Protein AF-A0A2V9EXV1-F1 (afdb_monomer_lite)

Structure (mmCIF, N/CA/C/O backbone):
data_AF-A0A2V9EXV1-F1
#
_entry.id   AF-A0A2V9EXV1-F1
#
loop_
_atom_site.group_PDB
_atom_site.id
_atom_site.type_symbol
_atom_site.label_atom_id
_atom_site.label_alt_id
_atom_site.label_comp_id
_atom_site.label_asym_id
_atom_site.label_entity_id
_atom_site.label_seq_id
_atom_site.pdbx_PDB_ins_code
_atom_site.Cartn_x
_atom_site.Cartn_y
_atom_site.Cartn_z
_atom_site.occupancy
_atom_site.B_iso_or_equiv
_atom_site.auth_seq_id
_atom_site.auth_comp_id
_atom_site.auth_asym_id
_atom_site.auth_atom_id
_atom_site.pdbx_PDB_model_num
ATOM 1 N N . MET A 1 1 ? 10.014 -15.843 -13.371 1.00 60.22 1 MET A N 1
ATOM 2 C CA . MET A 1 1 ? 9.910 -14.402 -13.648 1.00 60.22 1 MET A CA 1
ATOM 3 C C . MET A 1 1 ? 9.185 -14.249 -14.967 1.00 60.22 1 MET A C 1
ATOM 5 O O . MET A 1 1 ? 9.603 -14.867 -15.940 1.00 60.22 1 MET A O 1
ATOM 9 N N . ILE A 1 2 ? 8.119 -13.459 -14.984 1.00 67.19 2 ILE A N 1
ATOM 10 C CA . ILE A 1 2 ? 7.494 -12.962 -16.206 1.00 67.19 2 ILE A CA 1
ATOM 11 C C . ILE A 1 2 ? 7.890 -11.489 -16.313 1.00 67.19 2 ILE A C 1
ATOM 13 O O . ILE A 1 2 ? 7.544 -10.691 -15.444 1.00 67.19 2 ILE A O 1
ATOM 17 N N . ASN A 1 3 ? 8.672 -11.154 -17.338 1.00 60.44 3 ASN A N 1
ATOM 18 C CA . ASN A 1 3 ? 9.174 -9.802 -17.561 1.00 60.44 3 ASN A CA 1
ATOM 19 C C . ASN A 1 3 ? 8.522 -9.222 -18.816 1.00 60.44 3 ASN A C 1
ATOM 21 O O . ASN A 1 3 ? 8.683 -9.780 -19.903 1.00 60.44 3 ASN A O 1
ATOM 25 N N . VAL A 1 4 ? 7.787 -8.122 -18.652 1.00 63.28 4 VAL A N 1
ATOM 26 C CA . VAL A 1 4 ? 7.240 -7.354 -19.768 1.00 63.28 4 VAL A CA 1
ATOM 27 C C . VAL A 1 4 ? 8.147 -6.151 -20.006 1.00 63.28 4 VAL A C 1
ATOM 29 O O . VAL A 1 4 ? 8.130 -5.182 -19.249 1.00 63.28 4 VAL A O 1
ATOM 32 N N . ASN A 1 5 ? 8.936 -6.234 -21.077 1.00 57.50 5 ASN A N 1
ATOM 33 C CA . ASN A 1 5 ? 9.797 -5.161 -21.562 1.00 57.50 5 ASN A CA 1
ATOM 34 C C . ASN A 1 5 ? 9.396 -4.844 -23.009 1.00 57.50 5 ASN A C 1
ATOM 36 O O . ASN A 1 5 ? 9.903 -5.445 -23.960 1.00 57.50 5 ASN A O 1
ATOM 40 N N . ALA A 1 6 ? 8.396 -3.978 -23.169 1.00 53.84 6 ALA A N 1
ATOM 41 C CA . ALA A 1 6 ? 7.969 -3.520 -24.482 1.00 53.84 6 ALA A CA 1
ATOM 42 C C . ALA A 1 6 ? 8.865 -2.348 -24.894 1.00 53.84 6 ALA A C 1
ATOM 44 O O . ALA A 1 6 ? 8.753 -1.256 -24.347 1.00 53.84 6 ALA A O 1
ATOM 45 N N . LEU A 1 7 ? 9.759 -2.577 -25.863 1.00 46.06 7 LEU A N 1
ATOM 46 C CA . LEU A 1 7 ? 10.681 -1.539 -26.340 1.00 46.06 7 LEU A CA 1
ATOM 47 C C . LEU A 1 7 ? 9.933 -0.316 -26.886 1.00 46.06 7 LEU A C 1
ATOM 49 O O . LEU A 1 7 ? 10.397 0.789 -26.660 1.00 46.06 7 LEU A O 1
ATOM 53 N N . HIS A 1 8 ? 8.767 -0.511 -27.512 1.00 46.00 8 HIS A N 1
ATOM 54 C CA . HIS A 1 8 ? 7.740 0.499 -27.789 1.00 46.00 8 HIS A CA 1
ATOM 55 C C . HIS A 1 8 ? 6.418 -0.232 -28.090 1.00 46.00 8 HIS A C 1
ATOM 57 O O . HIS A 1 8 ? 6.396 -1.090 -28.974 1.00 46.00 8 HIS A O 1
ATOM 63 N N . GLY A 1 9 ? 5.319 0.089 -27.399 1.00 51.81 9 GLY A N 1
ATOM 64 C CA . GLY A 1 9 ? 3.985 -0.418 -27.744 1.00 51.81 9 GLY A CA 1
ATOM 65 C C . GLY A 1 9 ? 3.064 -0.646 -26.546 1.00 51.81 9 GLY A C 1
ATOM 66 O O . GLY A 1 9 ? 3.522 -0.863 -25.428 1.00 51.81 9 GLY A O 1
ATOM 67 N N . ASN A 1 10 ? 1.756 -0.614 -26.809 1.00 49.81 10 ASN A N 1
ATOM 68 C CA . ASN A 1 10 ? 0.732 -0.859 -25.803 1.00 49.81 10 ASN A CA 1
ATOM 69 C C . ASN A 1 10 ? 0.836 -2.283 -25.237 1.00 49.81 10 ASN A C 1
ATOM 71 O O . ASN A 1 10 ? 0.695 -3.245 -25.994 1.00 49.81 10 ASN A O 1
ATOM 75 N N . SER A 1 11 ? 0.984 -2.430 -23.919 1.00 68.00 11 SER A N 1
ATOM 76 C CA . SER A 1 11 ? 0.967 -3.743 -23.266 1.00 68.00 11 SER A CA 1
ATOM 77 C C . SER A 1 11 ? -0.356 -3.966 -22.538 1.00 68.00 11 SER A C 1
ATOM 79 O O . SER A 1 11 ? -0.416 -3.926 -21.319 1.00 68.00 11 SER A O 1
ATOM 81 N N . TYR A 1 12 ? -1.431 -4.242 -23.277 1.00 86.25 12 TYR A N 1
ATOM 82 C CA . TYR A 1 12 ? -2.714 -4.673 -22.701 1.00 86.25 12 TYR A CA 1
ATOM 83 C C . TYR A 1 12 ? -2.652 -6.144 -22.264 1.00 86.25 12 TYR A C 1
ATOM 85 O O . TYR A 1 12 ? -3.301 -7.010 -22.853 1.00 86.25 12 TYR A O 1
ATOM 93 N N . LEU A 1 13 ? -1.814 -6.447 -21.273 1.00 91.25 13 LEU A N 1
ATOM 94 C CA . LEU A 1 13 ? -1.641 -7.804 -20.759 1.00 91.25 13 LEU A CA 1
ATOM 95 C C . LEU A 1 13 ? -2.283 -7.943 -19.384 1.00 91.25 13 LEU A C 1
ATOM 97 O O . LEU A 1 13 ? -2.131 -7.088 -18.512 1.00 91.25 13 LEU A O 1
ATOM 101 N N . GLU A 1 14 ? -2.960 -9.069 -19.185 1.00 94.50 14 GLU A N 1
ATOM 102 C CA . GLU A 1 14 ? -3.505 -9.465 -17.895 1.00 94.50 14 GLU A CA 1
ATOM 103 C C . GLU A 1 14 ? -2.924 -10.816 -17.468 1.00 94.50 14 GLU A C 1
ATOM 105 O O . GLU A 1 14 ? -3.019 -11.813 -18.184 1.00 94.50 14 GLU A O 1
ATOM 110 N N . PHE A 1 15 ? -2.346 -10.845 -16.271 1.00 95.69 15 PHE A N 1
ATOM 111 C CA . PHE A 1 15 ? -1.887 -12.040 -15.579 1.00 95.69 15 PHE A CA 1
ATOM 112 C C . PHE A 1 15 ? -2.888 -12.361 -14.481 1.00 95.69 15 PHE A C 1
ATOM 114 O O . PHE A 1 15 ? -3.019 -11.593 -13.524 1.00 95.69 15 PHE A O 1
ATOM 121 N N . ARG A 1 16 ? -3.616 -13.471 -14.629 1.00 97.81 16 ARG A N 1
ATOM 122 C CA . ARG A 1 16 ? -4.730 -13.804 -13.743 1.00 97.81 16 ARG A CA 1
ATOM 123 C C . ARG A 1 16 ? -4.625 -15.202 -13.156 1.00 97.81 16 ARG A C 1
ATOM 125 O O . ARG A 1 16 ? -4.462 -16.167 -13.897 1.00 97.81 16 ARG A O 1
ATOM 132 N N . GLY A 1 17 ? -4.823 -15.308 -11.842 1.00 97.69 17 GLY A N 1
ATOM 133 C CA . GLY A 1 17 ? -4.995 -16.594 -11.159 1.00 97.69 17 GLY A CA 1
ATOM 134 C C . GLY A 1 17 ? -3.752 -17.484 -11.157 1.00 97.69 17 GLY A C 1
ATOM 135 O O . GLY A 1 17 ? -3.873 -18.696 -10.984 1.00 97.69 17 GLY A O 1
ATOM 136 N N . LEU A 1 18 ? -2.565 -16.920 -11.393 1.00 97.56 18 LEU A N 1
ATOM 137 C CA . LEU A 1 18 ? -1.325 -17.687 -11.446 1.00 97.56 18 LEU A CA 1
ATOM 138 C C . LEU A 1 18 ? -0.813 -17.985 -10.037 1.00 97.56 18 LEU A C 1
ATOM 140 O O . LEU A 1 18 ? -0.934 -17.158 -9.136 1.00 97.56 18 LEU A O 1
ATOM 144 N N . ASN A 1 19 ? -0.188 -19.148 -9.863 1.00 97.00 19 ASN A N 1
ATOM 145 C CA . ASN A 1 19 ? 0.551 -19.502 -8.657 1.00 97.00 19 ASN A CA 1
ATOM 146 C C . ASN A 1 19 ? 2.048 -19.554 -8.995 1.00 97.00 19 ASN A C 1
ATOM 148 O O . ASN A 1 19 ? 2.455 -20.305 -9.883 1.00 97.00 19 ASN A O 1
ATOM 152 N N . PHE A 1 20 ? 2.847 -18.719 -8.335 1.00 96.25 20 PHE A N 1
ATOM 153 C CA . PHE A 1 20 ? 4.267 -18.550 -8.609 1.00 96.25 20 PHE A CA 1
ATOM 154 C C . PHE A 1 20 ? 5.100 -18.734 -7.335 1.00 96.25 20 PHE A C 1
ATOM 156 O O . PHE A 1 20 ? 5.110 -17.869 -6.460 1.00 96.25 20 PHE A O 1
ATOM 163 N N . ASP A 1 21 ? 5.848 -19.836 -7.280 1.00 95.88 21 ASP A N 1
ATOM 164 C CA . ASP A 1 21 ? 6.902 -20.079 -6.292 1.00 95.88 21 ASP A CA 1
ATOM 165 C C . ASP A 1 21 ? 8.261 -19.686 -6.886 1.00 95.88 21 ASP A C 1
ATOM 167 O O . ASP A 1 21 ? 8.749 -20.302 -7.839 1.00 95.88 21 ASP A O 1
ATOM 171 N N . GLY A 1 22 ? 8.890 -18.658 -6.323 1.00 93.88 22 GLY A N 1
ATOM 172 C CA . GLY A 1 22 ? 10.216 -18.210 -6.731 1.00 93.88 22 GLY A CA 1
ATOM 173 C C . GLY A 1 22 ? 11.359 -19.097 -6.249 1.00 93.88 22 GLY A C 1
ATOM 174 O O . GLY A 1 22 ? 12.483 -18.915 -6.725 1.00 93.88 22 GLY A O 1
ATOM 175 N N . ARG A 1 23 ? 11.102 -20.030 -5.318 1.00 92.44 23 ARG A N 1
ATOM 176 C CA . ARG A 1 23 ? 12.077 -20.945 -4.692 1.00 92.44 23 ARG A CA 1
ATOM 177 C C . ARG A 1 23 ? 13.314 -20.252 -4.103 1.00 92.44 23 ARG A C 1
ATOM 179 O O . ARG A 1 23 ? 14.379 -20.857 -4.029 1.00 92.44 23 ARG A O 1
ATOM 186 N N . GLY A 1 24 ? 13.190 -18.980 -3.729 1.00 88.38 24 GLY A N 1
ATOM 187 C CA . GLY A 1 24 ? 14.287 -18.126 -3.270 1.00 88.38 24 GLY A CA 1
ATOM 188 C C . GLY A 1 24 ? 15.289 -17.761 -4.369 1.00 88.38 24 GLY A C 1
ATOM 189 O O . GLY A 1 24 ? 16.406 -17.360 -4.060 1.00 88.38 24 GLY A O 1
ATOM 190 N N . LEU A 1 25 ? 14.935 -17.933 -5.648 1.00 87.75 25 LEU A N 1
ATOM 191 C CA . LEU A 1 25 ? 15.830 -17.759 -6.802 1.00 87.75 25 LEU A CA 1
ATOM 192 C C . LEU A 1 25 ? 15.341 -16.714 -7.807 1.00 87.75 25 LEU A C 1
ATOM 194 O O . LEU A 1 25 ? 16.146 -16.081 -8.485 1.00 87.75 25 LEU A O 1
ATOM 198 N N . ALA A 1 26 ? 14.027 -16.539 -7.939 1.00 89.94 26 ALA A N 1
ATOM 199 C CA . ALA A 1 26 ? 13.474 -15.527 -8.831 1.00 89.94 26 ALA A CA 1
ATOM 200 C C . ALA A 1 26 ? 13.718 -14.121 -8.266 1.00 89.94 26 ALA A C 1
ATOM 202 O O . ALA A 1 26 ? 13.515 -13.929 -7.077 1.00 89.94 26 ALA A O 1
ATOM 203 N N . GLY A 1 27 ? 14.087 -13.151 -9.113 1.00 89.75 27 GLY A N 1
ATOM 204 C CA . GLY A 1 27 ? 14.060 -11.722 -8.766 1.00 89.75 27 GLY A CA 1
ATOM 205 C C . GLY A 1 27 ? 12.624 -11.270 -8.490 1.00 89.75 27 GLY A C 1
ATOM 206 O O . GLY A 1 27 ? 12.080 -11.566 -7.435 1.00 89.75 27 GLY A O 1
ATOM 207 N N . ASN A 1 28 ? 11.965 -10.631 -9.456 1.00 92.94 28 ASN A N 1
ATOM 208 C CA . ASN A 1 28 ? 10.526 -10.361 -9.345 1.00 92.94 28 ASN A CA 1
ATOM 209 C C . ASN A 1 28 ? 9.700 -11.531 -9.912 1.00 92.94 28 ASN A C 1
ATOM 211 O O . ASN A 1 28 ? 10.142 -12.202 -10.858 1.00 92.94 28 ASN A O 1
ATOM 215 N N . ALA A 1 29 ? 8.492 -11.781 -9.391 1.00 94.69 29 ALA A N 1
ATOM 216 C CA . ALA A 1 29 ? 7.575 -12.712 -10.066 1.00 94.69 29 ALA A CA 1
ATOM 217 C C . ALA A 1 29 ? 7.005 -12.072 -11.331 1.00 94.69 29 ALA A C 1
ATOM 219 O O . ALA A 1 29 ? 7.159 -12.635 -12.421 1.00 94.69 29 ALA A O 1
ATOM 220 N N . PHE A 1 30 ? 6.448 -10.870 -11.180 1.00 95.50 30 PHE A N 1
ATOM 221 C CA . PHE A 1 30 ? 6.000 -10.012 -12.267 1.00 95.50 30 PHE A CA 1
ATOM 222 C C . PHE A 1 30 ? 6.843 -8.743 -12.315 1.00 95.50 30 PHE A C 1
ATOM 224 O O . PHE A 1 30 ? 7.036 -8.084 -11.292 1.00 95.50 30 PHE A O 1
ATOM 231 N N . ALA A 1 31 ? 7.345 -8.412 -13.503 1.00 92.31 31 ALA A N 1
ATOM 232 C CA . ALA A 1 31 ? 8.099 -7.192 -13.735 1.00 92.31 31 ALA A CA 1
ATOM 233 C C . ALA A 1 31 ? 7.479 -6.360 -14.860 1.00 92.31 31 ALA A C 1
ATOM 235 O O . ALA A 1 31 ? 7.203 -6.886 -15.941 1.00 92.31 31 ALA A O 1
ATOM 236 N N . CYS A 1 32 ? 7.330 -5.063 -14.604 1.00 91.94 32 CYS A N 1
ATOM 237 C CA . CYS A 1 32 ? 7.062 -4.056 -15.620 1.00 91.94 32 CYS A CA 1
ATOM 238 C C . CYS A 1 32 ? 8.259 -3.116 -15.732 1.00 91.94 32 CYS A C 1
ATOM 240 O O . CYS A 1 32 ? 8.759 -2.639 -14.714 1.00 91.94 32 CYS A O 1
ATOM 242 N N . ASN A 1 33 ? 8.707 -2.837 -16.954 1.00 91.06 33 ASN A N 1
ATOM 243 C CA . ASN A 1 33 ? 9.725 -1.825 -17.204 1.00 91.06 33 ASN A CA 1
ATOM 244 C C . ASN A 1 33 ? 9.323 -0.963 -18.404 1.00 91.06 33 ASN A C 1
ATOM 246 O O . ASN A 1 33 ? 9.138 -1.503 -19.496 1.00 91.06 33 ASN A O 1
ATOM 250 N N . ASN A 1 34 ? 9.166 0.348 -18.185 1.00 88.75 34 ASN A N 1
ATOM 251 C CA . ASN A 1 34 ? 8.829 1.339 -19.211 1.00 88.75 34 ASN A CA 1
ATOM 252 C C . ASN A 1 34 ? 7.647 0.914 -20.109 1.00 88.75 34 ASN A C 1
ATOM 254 O O . ASN A 1 34 ? 7.705 1.007 -21.334 1.00 88.75 34 ASN A O 1
ATOM 258 N N . SER A 1 35 ? 6.577 0.408 -19.494 1.00 89.38 35 SER A N 1
ATOM 259 C CA . SER A 1 35 ? 5.405 -0.150 -20.176 1.00 89.38 35 SER A CA 1
ATOM 260 C C . SER A 1 35 ? 4.119 0.300 -19.484 1.00 89.38 35 SER A C 1
ATOM 262 O O . SER A 1 35 ? 4.148 0.811 -18.371 1.00 89.38 35 SER A O 1
ATOM 264 N N . HIS A 1 36 ? 2.968 0.101 -20.118 1.00 91.50 36 HIS A N 1
ATOM 265 C CA . HIS A 1 36 ? 1.692 0.551 -19.568 1.00 91.50 36 HIS A CA 1
ATOM 266 C C . HIS A 1 36 ? 0.559 -0.454 -19.773 1.00 91.50 36 HIS A C 1
ATOM 268 O O . HIS A 1 36 ? 0.672 -1.328 -20.630 1.00 91.50 36 HIS A O 1
ATOM 274 N N . HIS A 1 37 ? -0.539 -0.281 -19.028 1.00 93.25 37 HIS A N 1
ATOM 275 C CA . HIS A 1 37 ? -1.794 -1.045 -19.136 1.00 93.25 37 HIS A CA 1
ATOM 276 C C . HIS A 1 37 ? -1.702 -2.531 -18.738 1.00 93.25 37 HIS A C 1
ATOM 278 O O . HIS A 1 37 ? -2.389 -3.390 -19.298 1.00 93.25 37 HIS A O 1
ATOM 284 N N . LEU A 1 38 ? -0.885 -2.836 -17.727 1.00 94.62 38 LEU A N 1
ATOM 285 C CA . LEU A 1 38 ? -0.728 -4.194 -17.206 1.00 94.62 38 LEU A CA 1
ATOM 286 C C . LEU A 1 38 ? -1.643 -4.459 -16.013 1.00 94.62 38 LEU A C 1
ATOM 288 O O . LEU A 1 38 ? -1.788 -3.633 -15.111 1.00 94.62 38 LEU A 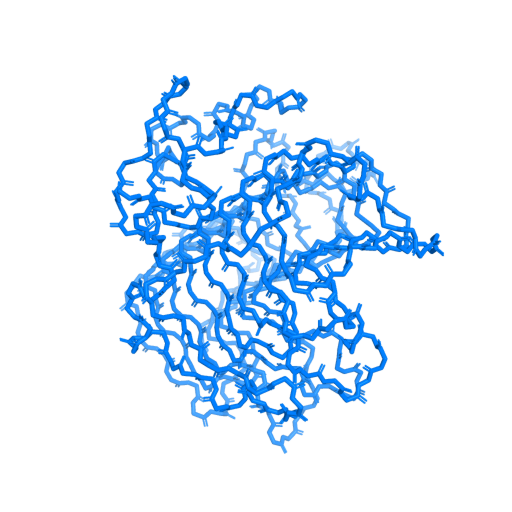O 1
ATOM 292 N N . ARG A 1 39 ? -2.214 -5.661 -15.981 1.00 96.44 39 ARG A N 1
ATOM 293 C CA . ARG A 1 39 ? -3.113 -6.110 -14.918 1.00 96.44 39 ARG A CA 1
ATOM 294 C C . ARG A 1 39 ? -2.585 -7.396 -14.286 1.00 96.44 39 ARG A C 1
ATOM 296 O O . ARG A 1 39 ? -2.345 -8.378 -14.980 1.00 96.44 39 ARG A O 1
ATOM 303 N N . TYR A 1 40 ? -2.453 -7.412 -12.968 1.00 97.94 40 TYR A N 1
ATOM 304 C CA . TYR A 1 40 ? -2.063 -8.562 -12.156 1.00 97.94 40 TYR A CA 1
ATOM 305 C C . TYR A 1 40 ? -3.222 -8.866 -11.212 1.00 97.94 40 TYR A C 1
ATOM 307 O O . TYR A 1 40 ? -3.433 -8.135 -10.246 1.00 97.94 40 TYR A O 1
ATOM 315 N N . ILE A 1 41 ? -4.017 -9.891 -11.521 1.00 98.12 41 ILE A N 1
ATOM 316 C CA . ILE A 1 41 ? -5.296 -10.134 -10.851 1.00 98.12 41 ILE A CA 1
ATOM 317 C C . ILE A 1 41 ? -5.351 -11.517 -10.198 1.00 98.12 41 ILE A C 1
ATOM 319 O O . ILE A 1 41 ? -5.280 -12.537 -10.879 1.00 98.12 41 ILE A O 1
ATOM 323 N N . GLY A 1 42 ? -5.565 -11.596 -8.888 1.00 97.75 42 GLY A N 1
ATOM 324 C CA . GLY A 1 42 ? -5.817 -12.883 -8.230 1.00 97.75 42 GLY A CA 1
ATOM 325 C C . GLY A 1 42 ? -4.624 -13.843 -8.234 1.00 97.75 42 GLY A C 1
ATOM 326 O O . GLY A 1 42 ? -4.827 -15.053 -8.170 1.00 97.75 42 GLY A O 1
ATOM 327 N N . ASN A 1 43 ? -3.392 -13.349 -8.390 1.00 98.44 43 ASN A N 1
ATOM 328 C CA . ASN A 1 43 ? -2.205 -14.204 -8.410 1.00 98.44 43 ASN A CA 1
ATOM 329 C C . ASN A 1 43 ? -1.733 -14.511 -6.986 1.00 98.44 43 ASN A C 1
ATOM 331 O O . ASN A 1 43 ? -1.877 -13.694 -6.084 1.00 98.44 43 ASN A O 1
ATOM 335 N N . THR A 1 44 ? -1.123 -15.675 -6.789 1.00 97.88 44 THR A N 1
ATOM 336 C CA . THR A 1 44 ? -0.416 -16.045 -5.559 1.00 97.88 44 THR A CA 1
ATOM 337 C C . THR A 1 44 ? 1.075 -16.113 -5.849 1.00 97.88 44 THR A C 1
ATOM 339 O O . THR A 1 44 ? 1.500 -16.897 -6.693 1.00 97.88 44 THR A O 1
ATOM 342 N N . VAL A 1 45 ? 1.867 -15.302 -5.157 1.00 97.06 45 VAL A N 1
ATOM 343 C CA . VAL A 1 45 ? 3.312 -15.178 -5.348 1.00 97.06 45 VAL A CA 1
ATOM 344 C C . VAL A 1 45 ? 4.027 -15.376 -4.025 1.00 97.06 45 VAL A C 1
ATOM 346 O O . VAL A 1 45 ? 3.659 -14.754 -3.027 1.00 97.06 45 VAL A O 1
ATOM 349 N N . PHE A 1 46 ? 5.068 -16.208 -4.021 1.00 95.44 46 PHE A N 1
ATOM 350 C CA . PHE A 1 46 ? 5.867 -16.415 -2.822 1.00 95.44 46 PHE A CA 1
ATOM 351 C C . PHE A 1 46 ? 7.296 -16.867 -3.077 1.00 95.44 46 PHE A C 1
ATOM 353 O O . PHE A 1 46 ? 7.631 -17.340 -4.163 1.00 95.44 46 PHE A O 1
ATOM 360 N N . ASN A 1 47 ? 8.136 -16.721 -2.049 1.00 94.25 47 ASN A N 1
ATOM 361 C CA . ASN A 1 47 ? 9.544 -17.119 -2.046 1.00 94.25 47 ASN A CA 1
ATOM 362 C C . ASN A 1 47 ? 10.342 -16.506 -3.204 1.00 94.25 47 ASN A C 1
ATOM 364 O O . ASN A 1 47 ? 11.077 -17.207 -3.901 1.00 94.25 47 ASN A O 1
ATOM 368 N N . VAL A 1 48 ? 10.202 -15.206 -3.439 1.00 93.69 48 VAL A N 1
ATOM 369 C CA . VAL A 1 48 ? 11.000 -14.486 -4.444 1.00 93.69 48 VAL A CA 1
ATOM 370 C C . VAL A 1 48 ? 12.076 -13.632 -3.759 1.00 93.69 48 VAL A C 1
ATOM 372 O O . VAL A 1 48 ? 11.887 -13.161 -2.642 1.00 93.69 48 VAL A O 1
ATOM 375 N N . GLN A 1 49 ? 13.219 -13.436 -4.413 1.00 93.19 49 GLN A N 1
ATOM 376 C CA . GLN A 1 49 ? 14.312 -12.579 -3.931 1.00 93.19 49 GLN A CA 1
ATOM 377 C C . GLN A 1 49 ? 14.010 -11.085 -4.084 1.00 93.19 49 GLN A C 1
ATOM 379 O O . GLN A 1 49 ? 14.617 -10.265 -3.404 1.00 93.19 49 GLN A O 1
ATOM 384 N N . GLY A 1 50 ? 13.141 -10.726 -5.026 1.00 92.50 50 GLY A N 1
ATOM 385 C CA . GLY A 1 50 ? 12.696 -9.364 -5.301 1.00 92.50 50 GLY A CA 1
ATOM 386 C C . GLY A 1 50 ? 11.263 -9.136 -4.877 1.00 92.50 50 GLY A C 1
ATOM 387 O O . GLY A 1 50 ? 10.860 -9.566 -3.801 1.00 92.50 50 GLY A O 1
ATOM 388 N N . SER A 1 51 ? 10.512 -8.422 -5.704 1.00 94.69 51 SER A N 1
ATOM 389 C CA . SER A 1 51 ? 9.120 -8.080 -5.439 1.00 94.69 51 SER A CA 1
ATOM 390 C C . SER A 1 51 ? 8.194 -9.167 -5.965 1.00 94.69 51 SER A C 1
ATOM 392 O O . SER A 1 51 ? 8.471 -9.814 -6.982 1.00 94.69 51 SER A O 1
ATOM 394 N N . GLY A 1 52 ? 7.032 -9.329 -5.339 1.00 96.62 52 GLY A N 1
ATOM 395 C CA . GLY A 1 52 ? 5.970 -10.103 -5.969 1.00 96.62 52 GLY A CA 1
ATOM 396 C C . GLY A 1 52 ? 5.552 -9.453 -7.288 1.00 96.62 52 GLY A C 1
ATOM 397 O O . GLY A 1 52 ? 5.552 -10.091 -8.342 1.00 96.62 52 GLY A O 1
ATOM 398 N N . ILE A 1 53 ? 5.290 -8.148 -7.239 1.00 98.00 53 ILE A N 1
ATOM 399 C CA . ILE A 1 53 ? 5.030 -7.310 -8.410 1.00 98.00 53 ILE A CA 1
ATOM 400 C C . ILE A 1 53 ? 5.945 -6.091 -8.311 1.00 98.00 53 ILE A C 1
ATOM 402 O O . ILE A 1 53 ? 5.802 -5.285 -7.397 1.00 98.00 53 ILE A O 1
ATOM 406 N N . GLY A 1 54 ? 6.897 -5.970 -9.233 1.00 95.56 54 GLY A N 1
ATOM 407 C CA . GLY A 1 54 ? 7.801 -4.823 -9.305 1.00 95.56 54 GLY A CA 1
ATOM 408 C C . GLY A 1 54 ? 7.629 -4.091 -10.627 1.00 95.56 54 GLY A C 1
ATOM 409 O O . GLY A 1 54 ? 7.746 -4.697 -11.692 1.00 95.56 54 GLY A O 1
ATOM 410 N N . ALA A 1 55 ? 7.362 -2.797 -10.578 1.00 93.56 55 ALA A N 1
ATOM 411 C CA . ALA A 1 55 ? 7.228 -1.960 -11.755 1.00 93.56 55 ALA A CA 1
ATOM 412 C C . ALA A 1 55 ? 8.203 -0.790 -11.689 1.00 93.56 55 ALA A C 1
ATOM 414 O O . ALA A 1 55 ? 8.372 -0.191 -10.635 1.00 93.56 55 ALA A O 1
ATOM 415 N N . VAL A 1 56 ? 8.828 -0.475 -12.819 1.00 92.38 56 VAL A N 1
ATOM 416 C CA . VAL A 1 56 ? 9.732 0.665 -12.977 1.00 92.38 56 VAL A CA 1
ATOM 417 C C . VAL A 1 56 ? 9.306 1.439 -14.219 1.00 92.38 56 VAL A C 1
ATOM 419 O O . VAL A 1 56 ? 9.244 0.851 -15.299 1.00 92.38 56 VAL A O 1
ATOM 422 N N . GLN A 1 57 ? 9.022 2.739 -14.096 1.00 90.19 57 GLN A N 1
ATOM 423 C CA . GLN A 1 57 ? 8.652 3.590 -15.242 1.00 90.19 57 GLN A CA 1
ATOM 424 C C . GLN A 1 57 ? 7.385 3.145 -15.963 1.00 90.19 57 GLN A C 1
ATOM 426 O O . GLN A 1 57 ? 7.275 3.261 -17.180 1.00 90.19 57 GLN A O 1
ATOM 431 N N . CYS A 1 58 ? 6.418 2.633 -15.212 1.00 90.38 58 CYS A N 1
ATOM 432 C CA . CYS A 1 58 ? 5.197 2.085 -15.774 1.00 90.38 58 CYS A CA 1
ATOM 433 C C . CYS A 1 58 ? 3.950 2.893 -15.427 1.00 90.38 58 CYS A C 1
ATOM 435 O O . CYS A 1 58 ? 3.955 3.668 -14.472 1.00 90.38 58 CYS A O 1
ATOM 437 N N . ASP A 1 59 ? 2.890 2.669 -16.204 1.00 90.56 59 ASP A N 1
ATOM 438 C CA . ASP A 1 59 ? 1.625 3.401 -16.098 1.00 90.56 59 ASP A CA 1
ATOM 439 C C . ASP A 1 59 ? 0.403 2.505 -16.286 1.00 90.56 59 ASP A C 1
ATOM 441 O O . ASP A 1 59 ? 0.492 1.413 -16.855 1.00 90.56 59 ASP A O 1
ATOM 445 N N . TYR A 1 60 ? -0.767 2.979 -15.869 1.00 92.75 60 TYR A N 1
ATOM 446 C CA . TYR A 1 60 ? -2.025 2.243 -16.001 1.00 92.75 60 TYR A CA 1
ATOM 447 C C . TYR A 1 60 ? -1.959 0.819 -15.420 1.00 92.75 60 TYR A C 1
ATOM 449 O O . TYR A 1 60 ? -2.416 -0.152 -16.032 1.00 92.75 60 TYR A O 1
ATOM 457 N N . LEU A 1 61 ? -1.314 0.668 -14.262 1.00 94.69 61 LEU A N 1
ATOM 458 C CA . LEU A 1 61 ? -1.117 -0.629 -13.626 1.00 94.69 61 LEU A CA 1
ATOM 459 C C . LEU A 1 61 ? -2.278 -0.976 -12.703 1.00 94.69 61 LEU A C 1
ATOM 461 O O . LEU A 1 61 ? -2.686 -0.175 -11.870 1.00 94.69 61 LEU A O 1
ATOM 465 N N . THR A 1 62 ? -2.760 -2.213 -12.766 1.00 96.50 62 THR A N 1
ATOM 466 C CA . THR A 1 62 ? -3.704 -2.752 -11.778 1.00 96.50 62 THR A CA 1
ATOM 467 C C . THR A 1 62 ? -3.099 -3.969 -11.097 1.00 96.50 62 THR A C 1
ATOM 469 O O . THR A 1 62 ? -2.880 -4.983 -11.748 1.00 96.50 62 THR A O 1
ATOM 472 N N . SER A 1 63 ? -2.891 -3.906 -9.786 1.00 98.25 63 SER A N 1
ATOM 473 C CA . SER A 1 63 ? -2.596 -5.065 -8.942 1.00 98.25 63 SER A CA 1
ATOM 474 C C . SER A 1 63 ? -3.795 -5.307 -8.039 1.00 98.25 63 SER A C 1
ATOM 476 O O . SER A 1 63 ? -3.997 -4.562 -7.084 1.00 98.25 63 SER A O 1
ATOM 478 N N . ASP A 1 64 ? -4.609 -6.313 -8.350 1.00 98.25 64 ASP A N 1
ATOM 479 C CA . ASP A 1 64 ? -5.875 -6.560 -7.660 1.00 98.25 64 ASP A CA 1
ATOM 480 C C . ASP A 1 64 ? -6.009 -8.001 -7.156 1.00 98.25 64 ASP A C 1
ATOM 482 O O . ASP A 1 64 ? -5.719 -8.947 -7.885 1.00 98.25 64 ASP A O 1
ATOM 486 N N . HIS A 1 65 ? -6.490 -8.195 -5.929 1.00 97.62 65 HIS A N 1
ATOM 487 C CA . HIS A 1 65 ? -6.739 -9.525 -5.346 1.00 97.62 65 HIS A CA 1
ATOM 488 C C . HIS A 1 65 ? -5.517 -10.464 -5.295 1.00 97.62 65 HIS A C 1
ATOM 490 O O . HIS A 1 65 ? -5.678 -11.681 -5.205 1.00 97.62 65 HIS A O 1
ATOM 496 N N . ASN A 1 66 ? -4.285 -9.950 -5.354 1.00 98.50 66 ASN A N 1
ATOM 497 C CA . ASN A 1 66 ? -3.098 -10.798 -5.273 1.00 98.50 66 ASN A CA 1
ATOM 498 C C . ASN A 1 66 ? -2.764 -11.158 -3.824 1.00 98.50 66 ASN A C 1
ATOM 500 O O . ASN A 1 66 ? -2.954 -10.376 -2.893 1.00 98.50 66 ASN A O 1
ATOM 504 N N . ILE A 1 67 ? -2.186 -12.339 -3.659 1.00 98.06 67 ILE A N 1
ATOM 505 C CA . ILE A 1 67 ? -1.541 -12.797 -2.440 1.00 98.06 67 ILE A CA 1
ATOM 506 C C . ILE A 1 67 ? -0.035 -12.767 -2.698 1.00 98.06 67 ILE A C 1
ATOM 508 O O . ILE A 1 67 ? 0.452 -13.506 -3.551 1.00 98.06 67 ILE A O 1
ATOM 512 N N . VAL A 1 68 ? 0.706 -11.937 -1.967 1.00 97.75 68 VAL A N 1
ATOM 513 C CA . VAL A 1 68 ? 2.174 -11.880 -2.046 1.00 97.75 68 VAL A CA 1
ATOM 514 C C . VAL A 1 68 ? 2.737 -12.156 -0.664 1.00 97.75 68 VAL A C 1
ATOM 516 O O . VAL A 1 68 ? 2.478 -11.404 0.270 1.00 97.75 68 VAL A O 1
ATOM 519 N N . TYR A 1 69 ? 3.510 -13.223 -0.493 1.00 96.06 69 TYR A N 1
ATOM 520 C CA . TYR A 1 69 ? 4.111 -13.501 0.808 1.00 96.06 69 TYR A CA 1
ATOM 521 C C . TYR A 1 69 ? 5.546 -13.979 0.703 1.00 96.06 69 TYR A C 1
ATOM 523 O O . TYR A 1 69 ? 5.914 -14.671 -0.238 1.00 96.06 69 TYR A O 1
ATOM 531 N N . HIS A 1 70 ? 6.361 -13.601 1.683 1.00 95.06 70 HIS A N 1
ATOM 532 C CA . HIS A 1 70 ? 7.751 -14.033 1.769 1.00 95.06 70 HIS A CA 1
ATOM 533 C C . HIS A 1 70 ? 8.571 -13.641 0.518 1.00 95.06 70 HIS A C 1
ATOM 535 O O . HIS A 1 70 ? 9.075 -14.490 -0.223 1.00 95.06 70 HIS A O 1
ATOM 541 N N . SER A 1 71 ? 8.649 -12.332 0.250 1.00 93.62 71 SER A N 1
ATOM 542 C CA . SER A 1 71 ? 9.477 -11.761 -0.828 1.00 93.62 71 SER A CA 1
ATOM 543 C C . SER A 1 71 ? 10.605 -10.899 -0.259 1.00 93.62 71 SER A C 1
ATOM 545 O O . SER A 1 71 ? 10.472 -10.359 0.838 1.00 93.62 71 SER A O 1
ATOM 547 N N . GLY A 1 72 ? 11.710 -10.796 -0.999 1.00 91.88 72 GLY A N 1
ATOM 548 C CA . GLY A 1 72 ? 12.902 -10.037 -0.609 1.00 91.88 72 GLY A CA 1
ATOM 549 C C . GLY A 1 72 ? 14.002 -10.828 0.096 1.00 91.88 72 GLY A C 1
ATOM 550 O O . GLY A 1 72 ? 15.033 -10.280 0.478 1.00 91.88 72 GLY A O 1
ATOM 551 N N . TYR A 1 73 ? 13.831 -12.145 0.217 1.00 89.50 73 TYR A N 1
ATOM 552 C CA . TYR A 1 73 ? 14.813 -13.035 0.831 1.00 89.50 73 TYR A CA 1
ATOM 553 C C . TYR A 1 73 ? 15.810 -13.503 -0.224 1.00 89.50 73 TYR A C 1
ATOM 555 O O . TYR A 1 73 ? 15.526 -14.416 -1.002 1.00 89.50 73 TYR A O 1
ATOM 563 N N . SER A 1 74 ? 16.994 -12.893 -0.249 1.00 83.06 74 SER A N 1
ATOM 564 C CA . SER A 1 74 ? 18.110 -13.359 -1.073 1.00 83.06 74 SER A CA 1
ATOM 565 C C . SER A 1 74 ? 19.290 -13.770 -0.204 1.00 83.06 74 SER A C 1
ATOM 567 O O . SER A 1 74 ? 19.802 -12.984 0.576 1.00 83.06 74 SER A O 1
ATOM 569 N N . GLY A 1 75 ? 19.795 -14.990 -0.374 1.00 71.38 75 GLY A N 1
ATOM 570 C CA . GLY A 1 75 ? 21.025 -15.418 0.304 1.00 71.38 75 GLY A CA 1
ATOM 571 C C . GLY A 1 75 ? 22.313 -14.915 -0.358 1.00 71.38 75 GLY A C 1
ATOM 572 O O . GLY A 1 75 ? 23.399 -15.256 0.098 1.00 71.38 75 GLY A O 1
ATOM 573 N N . THR A 1 76 ? 22.211 -14.185 -1.474 1.00 71.25 76 THR A N 1
ATOM 574 C CA . THR A 1 76 ? 23.365 -13.911 -2.354 1.00 71.25 76 THR A CA 1
ATOM 575 C C . THR A 1 76 ? 23.456 -12.473 -2.849 1.00 71.25 76 THR A C 1
ATOM 577 O O . THR A 1 76 ? 24.546 -12.049 -3.225 1.00 71.25 76 THR A O 1
ATOM 580 N N . LEU A 1 77 ? 22.356 -11.715 -2.840 1.00 75.12 77 LEU A N 1
ATOM 581 C CA . LEU A 1 77 ? 22.303 -10.346 -3.344 1.00 75.12 77 LEU A CA 1
ATOM 582 C C . LEU A 1 77 ? 21.578 -9.437 -2.347 1.00 75.12 77 LEU A C 1
ATOM 584 O O . LEU A 1 77 ? 20.513 -9.774 -1.836 1.00 75.12 77 LEU A O 1
ATOM 588 N N . ALA A 1 78 ? 22.152 -8.265 -2.093 1.00 75.31 78 ALA A N 1
ATOM 589 C CA . ALA A 1 78 ? 21.435 -7.166 -1.459 1.00 75.31 78 ALA A CA 1
ATOM 590 C C . ALA A 1 78 ? 20.308 -6.700 -2.391 1.00 75.31 78 ALA A C 1
ATOM 592 O O . ALA A 1 78 ? 20.543 -6.566 -3.595 1.00 75.31 78 ALA A O 1
ATOM 593 N N . ASN A 1 79 ? 19.109 -6.450 -1.862 1.00 81.62 79 ASN A N 1
ATOM 594 C CA . ASN A 1 79 ? 17.988 -6.018 -2.689 1.00 81.62 79 ASN A CA 1
ATOM 595 C C . ASN A 1 79 ? 17.006 -5.121 -1.933 1.00 81.62 79 ASN A C 1
ATOM 597 O O . ASN A 1 79 ? 16.439 -5.565 -0.943 1.00 81.62 79 ASN A O 1
ATOM 601 N N . TRP A 1 80 ? 16.772 -3.922 -2.467 1.00 89.94 80 TRP A N 1
ATOM 602 C CA . TRP A 1 80 ? 15.763 -2.966 -2.012 1.00 89.94 80 TRP A CA 1
ATOM 603 C C . TRP A 1 80 ? 14.426 -3.320 -2.641 1.00 89.94 80 TRP A C 1
ATOM 605 O O . TRP A 1 80 ? 14.191 -3.053 -3.820 1.00 89.94 80 TRP A O 1
ATOM 615 N N . THR A 1 81 ? 13.568 -4.005 -1.892 1.00 90.31 81 THR A N 1
ATOM 616 C CA . THR A 1 81 ? 12.319 -4.514 -2.452 1.00 90.31 81 THR A CA 1
ATOM 617 C C . THR A 1 81 ? 11.177 -4.485 -1.459 1.00 90.31 81 THR A C 1
ATOM 619 O O . THR A 1 81 ? 11.357 -4.577 -0.251 1.00 90.31 81 THR A O 1
ATOM 622 N N . SER A 1 82 ? 9.977 -4.402 -2.016 1.00 95.56 82 SER A N 1
ATOM 623 C CA . SER A 1 82 ? 8.697 -4.474 -1.326 1.00 95.56 82 SER A CA 1
ATOM 624 C C . SER A 1 82 ? 7.807 -5.505 -2.029 1.00 95.56 82 SER A C 1
ATOM 626 O O . SER A 1 82 ? 8.148 -5.993 -3.108 1.00 95.56 82 SER A O 1
ATOM 628 N N . GLY A 1 83 ? 6.671 -5.872 -1.438 1.00 97.25 83 GLY A N 1
ATOM 629 C CA . GLY A 1 83 ? 5.794 -6.897 -2.015 1.00 97.25 83 GLY A CA 1
ATOM 630 C C . GLY A 1 83 ? 5.193 -6.479 -3.353 1.00 97.25 83 GLY A C 1
ATOM 631 O O . GLY A 1 83 ? 5.333 -7.194 -4.350 1.00 97.25 83 GLY A O 1
ATOM 632 N N . ILE A 1 84 ? 4.567 -5.304 -3.379 1.00 98.25 84 ILE A N 1
ATOM 633 C CA . ILE A 1 84 ? 4.107 -4.629 -4.594 1.00 98.25 84 ILE A CA 1
ATOM 634 C C . ILE A 1 84 ? 4.746 -3.241 -4.625 1.00 98.25 84 ILE A C 1
ATOM 636 O O . ILE A 1 84 ? 4.447 -2.396 -3.782 1.00 98.25 84 ILE A O 1
ATOM 640 N N . SER A 1 85 ? 5.641 -3.025 -5.583 1.00 95.81 85 SER A N 1
ATOM 641 C CA . SER A 1 85 ? 6.417 -1.793 -5.725 1.00 95.81 85 SER A CA 1
ATOM 642 C C . SER A 1 85 ? 6.174 -1.175 -7.091 1.00 95.81 85 SER A C 1
ATOM 644 O O . SER A 1 85 ? 6.431 -1.814 -8.114 1.00 95.81 85 SER A O 1
ATOM 646 N N . TYR A 1 86 ? 5.668 0.057 -7.102 1.00 94.38 86 TYR A N 1
ATOM 647 C CA . TYR A 1 86 ? 5.590 0.892 -8.295 1.00 94.38 86 TYR A CA 1
ATOM 648 C C . TYR A 1 86 ? 6.613 2.015 -8.154 1.00 94.38 86 TYR A C 1
ATOM 650 O O . TYR A 1 86 ? 6.385 2.977 -7.426 1.00 94.38 86 TYR A O 1
ATOM 658 N N . ASN A 1 87 ? 7.744 1.851 -8.832 1.00 92.62 87 ASN A N 1
ATOM 659 C CA . ASN A 1 87 ? 8.892 2.736 -8.759 1.00 92.62 87 ASN A CA 1
ATOM 660 C C . ASN A 1 87 ? 8.997 3.607 -10.016 1.00 92.62 87 ASN A C 1
ATOM 662 O O . ASN A 1 87 ? 8.737 3.130 -11.127 1.00 92.62 87 ASN A O 1
ATOM 666 N N . GLN A 1 88 ? 9.400 4.868 -9.866 1.00 89.62 88 GLN A N 1
ATOM 667 C CA . GLN A 1 88 ? 9.593 5.804 -10.970 1.00 89.62 88 GLN A CA 1
ATOM 668 C C . GLN A 1 88 ? 8.362 5.868 -11.864 1.00 89.62 88 GLN A C 1
ATOM 670 O O . GLN A 1 88 ? 8.501 5.788 -13.081 1.00 89.62 88 GLN A O 1
ATOM 675 N N . ILE A 1 89 ? 7.167 5.930 -11.272 1.00 85.25 89 ILE A N 1
ATOM 676 C CA . ILE A 1 89 ? 5.908 5.955 -12.022 1.00 85.25 89 ILE A CA 1
ATOM 677 C C . ILE A 1 89 ? 5.995 7.048 -13.093 1.00 85.25 89 ILE A C 1
ATOM 679 O O . ILE A 1 89 ? 6.561 8.115 -12.881 1.00 85.25 89 ILE A O 1
ATOM 683 N N . LYS A 1 90 ? 5.506 6.738 -14.291 1.00 84.31 90 LYS A N 1
ATOM 684 C CA . LYS A 1 90 ? 5.648 7.605 -15.458 1.00 84.31 90 LYS A CA 1
ATOM 685 C C . LYS A 1 90 ? 4.296 7.731 -16.125 1.00 84.31 90 LYS A C 1
ATOM 687 O O . LYS A 1 90 ? 3.798 6.728 -16.610 1.00 84.31 90 LYS A O 1
ATOM 692 N N . ALA A 1 91 ? 3.731 8.931 -16.223 1.00 85.88 91 ALA A N 1
ATOM 693 C CA . ALA A 1 91 ? 2.547 9.131 -17.057 1.00 85.88 91 ALA A CA 1
ATOM 694 C C . ALA A 1 91 ? 2.915 8.995 -18.543 1.00 85.88 91 ALA A C 1
ATOM 696 O O . ALA A 1 91 ? 3.807 9.698 -19.027 1.00 85.88 91 ALA A O 1
ATOM 697 N N . PHE A 1 92 ? 2.244 8.111 -19.282 1.00 85.88 92 PHE A N 1
ATOM 698 C CA . PHE A 1 92 ? 2.443 7.955 -20.734 1.00 85.88 92 PHE A CA 1
ATOM 699 C C . PHE A 1 92 ? 1.555 8.888 -21.563 1.00 85.88 92 PHE A C 1
ATOM 701 O O . PHE A 1 92 ? 1.808 9.073 -22.754 1.00 85.88 92 PHE A O 1
ATOM 708 N N . ASP A 1 93 ? 0.556 9.503 -20.938 1.00 85.19 93 ASP A N 1
ATOM 709 C CA . ASP A 1 93 ? -0.323 10.500 -21.536 1.00 85.19 93 ASP A CA 1
ATOM 710 C C . ASP A 1 93 ? -0.644 11.633 -20.542 1.00 85.19 93 ASP A C 1
ATOM 712 O O . ASP A 1 93 ? -0.058 11.721 -19.464 1.00 85.19 93 ASP A O 1
ATOM 716 N N . CYS A 1 94 ? -1.510 12.558 -20.963 1.00 83.88 94 CYS A N 1
ATOM 717 C CA . CYS A 1 94 ? -1.952 13.711 -20.174 1.00 83.88 94 CYS A CA 1
ATOM 718 C C . CYS A 1 94 ? -3.339 13.494 -19.547 1.00 83.88 94 CYS A C 1
ATOM 720 O O . CYS A 1 94 ? -4.028 14.479 -19.274 1.00 83.88 94 CYS A O 1
ATOM 722 N N . ASN A 1 95 ? -3.829 12.253 -19.458 1.00 84.56 95 ASN A N 1
ATOM 723 C CA . ASN A 1 95 ? -5.179 12.041 -18.959 1.00 84.56 95 ASN A CA 1
ATOM 724 C C . ASN A 1 95 ? -5.218 12.347 -17.467 1.00 84.56 95 ASN A C 1
ATOM 726 O O . ASN A 1 95 ? -4.582 11.676 -16.663 1.00 84.56 95 ASN A O 1
ATOM 730 N N . ASP A 1 96 ? -6.021 13.339 -17.091 1.00 79.69 96 ASP A N 1
ATOM 731 C CA . ASP A 1 96 ? -6.387 13.498 -15.694 1.00 79.69 96 ASP A CA 1
ATOM 732 C C . ASP A 1 96 ? -7.214 12.274 -15.311 1.00 79.69 96 ASP A C 1
ATOM 734 O O . ASP A 1 96 ? -8.175 11.931 -16.000 1.00 79.69 96 ASP A O 1
ATOM 738 N N . GLY A 1 97 ? -6.850 11.588 -14.236 1.00 84.25 97 GLY A N 1
ATOM 739 C CA . GLY A 1 97 ? -7.575 10.384 -13.869 1.00 84.25 97 GLY A CA 1
ATOM 740 C C . GLY A 1 97 ? -6.757 9.390 -13.080 1.00 84.25 97 GLY A C 1
ATOM 741 O O . GLY A 1 97 ? -5.585 9.602 -12.776 1.00 84.25 97 GLY A O 1
ATOM 742 N N . LEU A 1 98 ? -7.427 8.303 -12.715 1.00 88.12 98 LEU A N 1
ATOM 743 C CA . LEU A 1 98 ? -6.834 7.178 -12.019 1.00 88.12 98 LEU A CA 1
ATOM 744 C C . LEU A 1 98 ? -6.098 6.278 -13.007 1.00 88.12 98 LEU A C 1
ATOM 746 O O . LEU A 1 98 ? -6.728 5.628 -13.838 1.00 88.12 98 LEU A O 1
ATOM 750 N N . HIS A 1 99 ? -4.778 6.189 -12.876 1.00 90.31 99 HIS A N 1
ATOM 751 C CA . HIS A 1 99 ? -3.978 5.301 -13.716 1.00 90.31 99 HIS A CA 1
ATOM 752 C C . HIS A 1 99 ? -3.593 4.041 -12.950 1.00 90.31 99 HIS A C 1
ATOM 754 O O . HIS A 1 99 ? -3.769 2.925 -13.432 1.00 90.31 99 HIS A O 1
ATOM 760 N N . ASN A 1 100 ? -3.077 4.206 -11.733 1.00 92.88 100 ASN A N 1
ATOM 761 C CA . ASN A 1 100 ? -2.465 3.112 -10.998 1.00 92.88 100 ASN A CA 1
ATOM 762 C C . ASN A 1 100 ? -3.363 2.667 -9.846 1.00 92.88 100 ASN A C 1
ATOM 764 O O . ASN A 1 100 ? -3.841 3.474 -9.054 1.00 92.88 100 ASN A O 1
ATOM 768 N N . VAL A 1 101 ? -3.589 1.362 -9.735 1.00 95.31 101 VAL A N 1
ATOM 769 C CA . VAL A 1 101 ? -4.444 0.763 -8.710 1.00 95.31 101 VAL A CA 1
ATOM 770 C C . VAL A 1 101 ? -3.728 -0.415 -8.064 1.00 95.31 101 VAL A C 1
ATOM 772 O O . VAL A 1 101 ? -3.257 -1.327 -8.744 1.00 95.31 101 VAL A O 1
ATOM 775 N N . ILE A 1 102 ? -3.665 -0.402 -6.737 1.00 97.75 102 ILE A N 1
ATOM 776 C CA . ILE A 1 102 ? -3.244 -1.509 -5.882 1.00 97.75 102 ILE A CA 1
ATOM 777 C C . ILE A 1 102 ? -4.415 -1.785 -4.940 1.00 97.75 102 ILE A C 1
ATOM 779 O O . ILE A 1 102 ? -4.630 -1.056 -3.971 1.00 97.75 102 ILE A O 1
ATOM 783 N N . SER A 1 103 ? -5.214 -2.804 -5.237 1.00 97.38 103 SER A N 1
ATOM 784 C CA . SER A 1 103 ? -6.477 -3.053 -4.545 1.00 97.38 103 SER A CA 1
ATOM 785 C C . SER A 1 103 ? -6.638 -4.479 -4.045 1.00 97.38 103 SER A C 1
ATOM 787 O O . SER A 1 103 ? -6.239 -5.433 -4.701 1.00 97.38 103 SER A O 1
ATOM 789 N N . ASN A 1 104 ? -7.297 -4.652 -2.902 1.00 97.62 104 ASN A N 1
ATOM 790 C CA . ASN A 1 104 ? -7.737 -5.971 -2.431 1.00 97.62 104 ASN A CA 1
ATOM 791 C C . ASN A 1 104 ? -6.603 -7.019 -2.322 1.00 97.62 104 ASN A C 1
ATOM 793 O O . ASN A 1 104 ? -6.854 -8.216 -2.406 1.00 97.62 104 ASN A O 1
ATOM 797 N N . ASN A 1 105 ? -5.344 -6.604 -2.176 1.00 98.38 105 ASN A N 1
ATOM 798 C CA . ASN A 1 105 ? -4.216 -7.525 -2.060 1.00 98.38 105 ASN A CA 1
ATOM 799 C C . ASN A 1 105 ? -3.989 -7.910 -0.593 1.00 98.38 105 ASN A C 1
ATOM 801 O O . ASN A 1 105 ? -4.274 -7.127 0.316 1.00 98.38 105 ASN A O 1
ATOM 805 N N . ILE A 1 106 ? -3.413 -9.091 -0.365 1.00 98.38 106 ILE A N 1
ATOM 806 C CA . ILE A 1 106 ? -2.898 -9.511 0.943 1.00 98.38 106 ILE A CA 1
ATOM 807 C C . ILE A 1 106 ? -1.384 -9.686 0.830 1.00 98.38 106 ILE A C 1
ATOM 809 O O . ILE A 1 106 ? -0.921 -10.529 0.057 1.00 98.38 106 ILE A O 1
ATOM 813 N N . VAL A 1 107 ? -0.619 -8.900 1.594 1.00 98.38 107 VAL A N 1
ATOM 814 C CA . VAL A 1 107 ? 0.850 -8.884 1.511 1.00 98.38 107 VAL A CA 1
ATOM 815 C C . VAL A 1 107 ? 1.519 -9.083 2.872 1.00 98.38 107 VAL A C 1
ATOM 817 O O . VAL A 1 107 ? 1.224 -8.367 3.831 1.00 98.38 107 VAL A O 1
ATOM 820 N N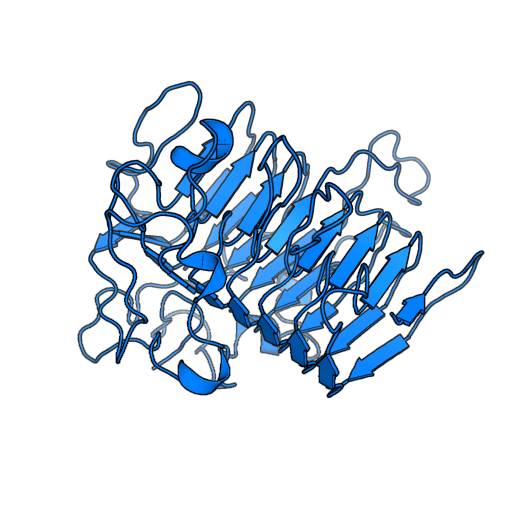 . VAL A 1 108 ? 2.402 -10.086 2.964 1.00 97.75 108 VAL A N 1
ATOM 821 C CA . VAL A 1 108 ? 2.868 -10.634 4.256 1.00 97.75 108 VAL A CA 1
ATOM 822 C C . VAL A 1 108 ? 4.335 -11.014 4.255 1.00 97.75 108 VAL A C 1
ATOM 824 O O . VAL A 1 108 ? 4.823 -11.582 3.280 1.00 97.75 108 VAL A O 1
ATOM 827 N N . GLY A 1 109 ? 5.035 -10.788 5.366 1.00 96.38 109 GLY A N 1
ATOM 828 C CA . GLY A 1 109 ? 6.403 -11.270 5.543 1.00 96.38 109 GLY A CA 1
ATOM 829 C C . GLY A 1 109 ? 7.367 -10.739 4.488 1.00 96.38 109 GLY A C 1
ATOM 830 O O . GLY A 1 109 ? 8.242 -11.479 4.050 1.00 96.38 109 GLY A O 1
ATOM 831 N N . GLN A 1 110 ? 7.176 -9.509 4.009 1.00 95.94 110 GLN A N 1
ATOM 832 C CA . GLN A 1 110 ? 8.141 -8.863 3.118 1.00 95.94 110 GLN A CA 1
ATOM 833 C C . GLN A 1 110 ? 9.426 -8.526 3.878 1.00 95.94 110 GLN A C 1
ATOM 835 O O . GLN A 1 110 ? 9.379 -8.242 5.075 1.00 95.94 110 GLN A O 1
ATOM 840 N N . TYR A 1 111 ? 10.559 -8.555 3.188 1.00 93.44 111 TYR A N 1
ATOM 841 C CA . TYR A 1 111 ? 11.865 -8.273 3.768 1.00 93.44 111 TYR A CA 1
ATOM 842 C C . TYR A 1 111 ? 12.726 -7.459 2.801 1.00 93.44 111 TYR A C 1
ATOM 844 O O . TYR A 1 111 ? 12.596 -7.586 1.588 1.00 93.44 111 TYR A O 1
ATOM 852 N N . ASP A 1 112 ? 13.603 -6.626 3.343 1.00 91.62 112 ASP A N 1
ATOM 853 C CA . ASP A 1 112 ? 14.660 -5.953 2.599 1.00 91.62 112 ASP A CA 1
ATOM 854 C C . ASP A 1 112 ? 15.997 -6.497 3.097 1.00 91.62 112 ASP A C 1
ATOM 856 O O . ASP A 1 112 ? 16.430 -6.195 4.206 1.00 91.62 112 ASP A O 1
ATOM 860 N N . ASN A 1 113 ? 16.636 -7.324 2.272 1.00 89.25 113 ASN A N 1
ATOM 861 C CA . ASN A 1 113 ? 17.943 -7.900 2.578 1.00 89.25 113 ASN A CA 1
ATOM 862 C C . ASN A 1 113 ? 19.110 -6.994 2.138 1.00 89.25 113 ASN A C 1
ATOM 864 O O . ASN A 1 113 ? 20.261 -7.429 2.058 1.00 89.25 113 ASN A O 1
ATOM 868 N N . SER A 1 114 ? 18.844 -5.745 1.755 1.00 89.75 114 SER A N 1
ATOM 869 C CA . SER A 1 114 ? 19.905 -4.769 1.539 1.00 89.75 114 SER A CA 1
ATOM 870 C C . SER A 1 114 ? 20.580 -4.393 2.866 1.00 89.75 114 SER A C 1
ATOM 872 O O . SER A 1 114 ? 19.931 -4.388 3.907 1.00 89.75 114 SER A O 1
ATOM 874 N N . PRO A 1 115 ? 21.858 -3.966 2.861 1.00 87.19 115 PRO A N 1
ATOM 875 C CA . PRO A 1 115 ? 22.524 -3.456 4.064 1.00 87.19 115 PRO A CA 1
ATOM 876 C C . PRO A 1 115 ? 21.820 -2.252 4.695 1.00 87.19 115 PRO A C 1
ATOM 878 O O . PRO A 1 115 ? 22.075 -1.916 5.850 1.00 87.19 115 PRO A O 1
ATOM 881 N N . ASN A 1 116 ? 20.976 -1.575 3.915 1.00 86.81 116 ASN A N 1
ATOM 882 C CA . ASN A 1 116 ? 20.262 -0.397 4.351 1.00 86.81 116 ASN A CA 1
ATOM 883 C C . ASN A 1 116 ? 18.946 -0.729 5.018 1.00 86.81 116 ASN A C 1
ATOM 885 O O . ASN A 1 116 ? 18.491 0.170 5.705 1.00 86.81 116 ASN A O 1
ATOM 889 N N . HIS A 1 117 ? 18.353 -1.916 4.821 1.00 88.94 117 HIS A N 1
ATOM 890 C CA . HIS A 1 117 ? 17.046 -2.294 5.363 1.00 88.94 117 HIS A CA 1
ATOM 891 C C . HIS A 1 117 ? 16.066 -1.109 5.329 1.00 88.94 117 HIS A C 1
ATOM 893 O O . HIS A 1 117 ? 15.584 -0.693 6.369 1.00 88.94 117 HIS A O 1
ATOM 899 N N . SER A 1 118 ? 15.860 -0.436 4.201 1.00 87.94 118 SER A N 1
ATOM 900 C CA . SER A 1 118 ? 14.970 0.734 4.099 1.00 87.94 118 SER A CA 1
ATOM 901 C C . SER A 1 118 ? 13.552 0.377 3.644 1.00 87.94 118 SER A C 1
ATOM 903 O O . SER A 1 118 ? 12.624 1.147 3.913 1.00 87.94 118 SER A O 1
ATOM 905 N N . ASP A 1 119 ? 13.402 -0.791 3.011 1.00 91.31 119 ASP A N 1
ATOM 906 C CA . ASP A 1 119 ? 12.195 -1.256 2.323 1.00 91.31 119 ASP A CA 1
ATOM 907 C C . ASP A 1 119 ? 11.514 -2.430 3.047 1.00 91.31 119 ASP A C 1
ATOM 909 O O . ASP A 1 119 ? 11.232 -2.352 4.236 1.00 91.31 119 ASP A O 1
ATOM 913 N N . GLY A 1 120 ? 11.158 -3.517 2.359 1.00 93.94 120 GLY A N 1
ATOM 914 C CA . GLY A 1 120 ? 10.398 -4.618 2.946 1.00 93.94 120 GLY A CA 1
ATOM 915 C C . GLY A 1 120 ? 8.950 -4.224 3.227 1.00 93.94 120 GLY A C 1
ATOM 916 O O . GLY A 1 120 ? 8.303 -4.820 4.091 1.00 93.94 120 GLY A O 1
ATOM 917 N N . ASN A 1 121 ? 8.441 -3.207 2.529 1.00 95.88 121 ASN A N 1
ATOM 918 C CA . ASN A 1 121 ? 7.068 -2.750 2.667 1.00 95.88 121 ASN A CA 1
ATOM 919 C C . ASN A 1 121 ? 6.116 -3.737 1.981 1.00 95.88 121 ASN A C 1
ATOM 921 O O . ASN A 1 121 ? 6.489 -4.448 1.043 1.00 95.88 121 ASN A O 1
ATOM 925 N N . ALA A 1 122 ? 4.852 -3.763 2.397 1.00 97.75 122 ALA A N 1
ATOM 926 C CA . ALA A 1 122 ? 3.832 -4.467 1.628 1.00 97.75 122 ALA A CA 1
ATOM 927 C C . ALA A 1 122 ? 3.558 -3.757 0.292 1.00 97.75 122 ALA A C 1
ATOM 929 O O . ALA A 1 122 ? 3.629 -4.386 -0.766 1.00 97.75 122 ALA A O 1
ATOM 930 N N . PHE A 1 123 ? 3.311 -2.448 0.347 1.00 97.69 123 PHE A N 1
ATOM 931 C CA . PHE A 1 123 ? 3.041 -1.601 -0.812 1.00 97.69 123 PHE A CA 1
ATOM 932 C C . PHE A 1 123 ? 3.970 -0.388 -0.806 1.00 97.69 123 PHE A C 1
ATOM 934 O O . PHE A 1 123 ? 4.174 0.227 0.239 1.00 97.69 123 PHE A O 1
ATOM 941 N N . ILE A 1 124 ? 4.506 -0.005 -1.961 1.00 95.12 124 ILE A N 1
ATOM 942 C CA . ILE A 1 124 ? 5.243 1.254 -2.087 1.00 95.12 124 ILE A CA 1
ATOM 943 C C . ILE A 1 124 ? 4.950 1.925 -3.430 1.00 95.12 124 ILE A C 1
ATOM 945 O O . ILE A 1 124 ? 4.954 1.271 -4.478 1.00 95.12 124 ILE A O 1
ATOM 949 N N . LEU A 1 125 ? 4.685 3.229 -3.368 1.00 94.19 125 LEU A N 1
ATOM 950 C CA . LEU A 1 125 ? 4.851 4.147 -4.491 1.00 94.19 125 LEU A CA 1
ATOM 951 C C . LEU A 1 125 ? 6.186 4.847 -4.263 1.00 94.19 125 LEU A C 1
ATOM 953 O O . LEU A 1 125 ? 6.350 5.543 -3.259 1.00 94.19 125 LEU A O 1
ATOM 957 N N . ASP A 1 126 ? 7.139 4.574 -5.139 1.00 91.06 126 ASP A N 1
ATOM 958 C CA . ASP A 1 126 ? 8.551 4.851 -4.910 1.00 91.06 126 ASP A CA 1
ATOM 959 C C . ASP A 1 126 ? 9.076 5.804 -5.977 1.00 91.06 126 ASP A C 1
ATOM 961 O O . ASP A 1 126 ? 9.224 5.401 -7.121 1.00 91.06 126 ASP A O 1
ATOM 965 N N . ILE A 1 127 ? 9.362 7.044 -5.591 1.00 88.25 127 ILE A N 1
ATOM 966 C CA . ILE A 1 127 ? 10.041 8.076 -6.376 1.00 88.25 127 ILE A CA 1
ATOM 967 C C . ILE A 1 127 ? 9.353 8.424 -7.697 1.00 88.25 127 ILE A C 1
ATOM 969 O O . ILE A 1 127 ? 9.065 7.600 -8.556 1.00 88.25 127 ILE A O 1
ATOM 973 N N . ASP A 1 128 ? 9.214 9.714 -7.938 1.00 79.25 128 ASP A N 1
ATOM 974 C CA . ASP A 1 128 ? 8.439 10.230 -9.055 1.00 79.25 128 ASP A CA 1
ATOM 975 C C . ASP A 1 128 ? 9.271 11.130 -9.986 1.00 79.25 128 ASP A C 1
ATOM 977 O O . ASP A 1 128 ? 8.848 12.122 -10.571 1.00 79.25 128 ASP A O 1
ATOM 981 N N . ALA A 1 129 ? 10.541 10.753 -10.138 1.00 75.31 129 ALA A N 1
ATOM 982 C CA . ALA A 1 129 ? 11.555 11.560 -10.810 1.00 75.31 129 ALA A CA 1
ATOM 983 C C . ALA A 1 129 ? 11.563 11.438 -12.348 1.00 75.31 129 ALA A C 1
ATOM 985 O O . ALA A 1 129 ? 12.423 12.035 -13.005 1.00 75.31 129 ALA A O 1
ATOM 986 N N . THR A 1 130 ? 10.665 10.645 -12.943 1.00 76.94 130 THR A N 1
ATOM 987 C CA . THR A 1 130 ? 10.681 10.386 -14.392 1.00 76.94 130 THR A CA 1
ATOM 988 C C . THR A 1 130 ? 9.793 11.388 -15.129 1.00 76.94 130 THR A C 1
ATOM 990 O O . THR A 1 130 ? 8.607 11.475 -14.826 1.00 76.94 130 THR A O 1
ATOM 993 N N . PRO A 1 131 ? 10.308 12.118 -16.139 1.00 76.06 131 PRO A N 1
ATOM 994 C CA . PRO A 1 131 ? 9.487 13.037 -16.919 1.00 76.06 131 PRO A CA 1
ATOM 995 C C . PRO A 1 131 ? 8.284 12.337 -17.558 1.00 76.06 131 PRO A C 1
ATOM 997 O O . PRO A 1 131 ? 8.407 11.240 -18.115 1.00 76.06 131 PRO A O 1
ATOM 1000 N N . SER A 1 132 ? 7.135 13.006 -17.522 1.00 76.00 132 SER A N 1
ATOM 1001 C CA . SER A 1 132 ? 5.919 12.523 -18.166 1.00 76.00 132 SER A CA 1
ATOM 1002 C C . SER A 1 132 ? 6.045 12.527 -19.692 1.00 76.00 132 SER A C 1
ATOM 1004 O O . SER A 1 132 ? 6.794 13.300 -20.291 1.00 76.00 132 SER A O 1
ATOM 1006 N N . GLY A 1 133 ? 5.257 11.673 -20.344 1.00 73.75 133 GLY A N 1
ATOM 1007 C CA . GLY A 1 133 ? 5.006 11.722 -21.785 1.00 73.75 133 GLY A CA 1
ATOM 1008 C C . GLY A 1 133 ? 4.069 12.862 -22.201 1.00 73.75 133 GLY A C 1
ATOM 1009 O O . GLY A 1 133 ? 3.806 13.032 -23.392 1.00 73.75 133 GLY A O 1
ATOM 1010 N N . CYS A 1 134 ? 3.562 13.645 -21.245 1.00 76.38 134 CYS A N 1
ATOM 1011 C CA . CYS A 1 134 ? 2.649 14.741 -21.514 1.00 76.38 134 CYS A CA 1
ATOM 1012 C C . CYS A 1 134 ? 3.389 15.934 -22.145 1.00 76.38 134 CYS A C 1
ATOM 1014 O O . CYS A 1 134 ? 4.297 16.528 -21.561 1.00 76.38 134 CYS A O 1
ATOM 1016 N N . ALA A 1 135 ? 3.019 16.293 -23.376 1.00 68.25 135 ALA A N 1
ATOM 1017 C CA . ALA A 1 135 ? 3.678 17.372 -24.101 1.00 68.25 135 ALA A CA 1
ATOM 1018 C C . ALA A 1 135 ? 3.446 18.730 -23.415 1.00 68.25 135 ALA A C 1
ATOM 1020 O O . ALA A 1 135 ? 2.311 19.129 -23.168 1.00 68.25 135 ALA A O 1
ATOM 1021 N N . GLY A 1 136 ? 4.526 19.476 -23.165 1.00 64.00 136 GLY A N 1
ATOM 1022 C CA . GLY A 1 136 ? 4.459 20.833 -22.611 1.00 64.00 136 GLY A CA 1
ATOM 1023 C C . GLY A 1 136 ? 4.476 20.919 -21.082 1.00 64.00 136 GLY A C 1
ATOM 1024 O O . GLY A 1 136 ? 4.486 22.030 -20.554 1.00 64.00 136 GLY A O 1
ATOM 1025 N N . THR A 1 137 ? 4.552 19.796 -20.363 1.00 60.62 137 THR A N 1
ATOM 1026 C CA . THR A 1 137 ? 4.805 19.796 -18.916 1.00 60.62 137 THR A CA 1
ATOM 1027 C C . THR A 1 137 ? 6.304 19.643 -18.650 1.00 60.62 137 THR A C 1
ATOM 1029 O O . THR A 1 137 ? 6.900 18.627 -18.989 1.00 60.62 137 THR A O 1
ATOM 1032 N N . ALA A 1 138 ? 6.935 20.669 -18.068 1.00 54.00 138 ALA A N 1
ATOM 1033 C CA . ALA A 1 138 ? 8.359 20.641 -17.701 1.00 54.00 138 ALA A CA 1
ATOM 1034 C C . ALA A 1 138 ? 8.641 19.873 -16.392 1.00 54.00 138 ALA A C 1
ATOM 1036 O O . ALA A 1 138 ? 9.795 19.594 -16.079 1.00 54.00 138 ALA A O 1
ATOM 1037 N N . ALA A 1 139 ? 7.591 19.561 -15.630 1.00 57.69 139 ALA A N 1
ATOM 1038 C CA . ALA A 1 139 ? 7.632 18.773 -14.405 1.00 57.69 139 ALA A CA 1
ATOM 1039 C C . ALA A 1 139 ? 7.063 17.368 -14.669 1.00 57.69 139 ALA A C 1
ATOM 1041 O O . ALA A 1 139 ? 6.272 17.227 -15.611 1.00 57.69 139 ALA A O 1
ATOM 1042 N N . PRO A 1 140 ? 7.424 16.350 -13.864 1.00 60.84 140 PRO A N 1
ATOM 1043 C CA . PRO A 1 140 ? 6.713 15.078 -13.882 1.00 60.84 140 PRO A CA 1
ATOM 1044 C C . PRO A 1 140 ? 5.217 15.351 -13.664 1.00 60.84 140 PRO A C 1
ATOM 1046 O O . PRO A 1 140 ? 4.792 15.863 -12.629 1.00 60.84 140 PRO A O 1
ATOM 1049 N N . TYR A 1 141 ? 4.427 15.128 -14.716 1.00 63.03 141 TYR A N 1
ATOM 1050 C CA . TYR A 1 141 ? 2.980 15.007 -14.603 1.00 63.03 141 TYR A CA 1
ATOM 1051 C C . TYR A 1 141 ? 2.712 13.601 -14.086 1.00 63.03 141 TYR A C 1
ATOM 1053 O O . TYR A 1 141 ? 3.083 12.616 -14.726 1.00 63.03 141 TYR A O 1
ATOM 1061 N N . GLU A 1 142 ? 2.139 13.542 -12.895 1.00 65.12 142 GLU A N 1
ATOM 1062 C CA . GLU A 1 142 ? 2.110 12.344 -12.076 1.00 65.12 142 GLU A CA 1
ATOM 1063 C C . GLU A 1 142 ? 0.732 11.694 -12.128 1.00 65.12 142 GLU A C 1
ATOM 1065 O O . GLU A 1 142 ? -0.264 12.314 -11.733 1.00 65.12 142 GLU A O 1
ATOM 1070 N N . PRO A 1 143 ? 0.651 10.449 -12.609 1.00 73.00 143 PRO A N 1
ATOM 1071 C CA . PRO A 1 143 ? -0.616 9.784 -12.784 1.00 73.00 143 PRO A CA 1
ATOM 1072 C C . PRO A 1 143 ? -1.131 9.266 -11.437 1.00 73.00 143 PRO A C 1
ATOM 1074 O O . PRO A 1 143 ? -0.414 8.622 -10.669 1.00 73.00 143 PRO A O 1
ATOM 1077 N N . ALA A 1 144 ? -2.404 9.519 -11.140 1.00 84.38 144 ALA A N 1
ATOM 1078 C CA . ALA A 1 144 ? -2.970 9.198 -9.839 1.00 84.38 144 ALA A CA 1
ATOM 1079 C C . ALA A 1 144 ? -2.875 7.707 -9.493 1.00 84.38 144 ALA A C 1
ATOM 1081 O O . ALA A 1 144 ? -3.261 6.844 -10.290 1.00 84.38 144 ALA A O 1
ATOM 1082 N N . ALA A 1 145 ? -2.449 7.423 -8.259 1.00 90.56 145 ALA A N 1
ATOM 1083 C CA . ALA A 1 145 ? -2.427 6.083 -7.688 1.00 90.56 145 ALA A CA 1
ATOM 1084 C C . ALA A 1 145 ? -3.452 5.898 -6.551 1.00 90.56 145 ALA A C 1
ATOM 1086 O O . ALA A 1 145 ? -3.584 6.745 -5.661 1.00 90.56 145 ALA A O 1
ATOM 1087 N N . LEU A 1 146 ? -4.145 4.756 -6.563 1.00 93.31 146 LEU A N 1
ATOM 1088 C CA . LEU A 1 146 ? -5.096 4.303 -5.547 1.00 93.31 146 LEU A CA 1
ATOM 1089 C C . LEU A 1 146 ? -4.584 3.024 -4.876 1.00 93.31 146 LEU A C 1
ATOM 1091 O O . LEU A 1 146 ? -4.474 1.987 -5.525 1.00 93.31 146 LEU A O 1
ATOM 1095 N N . ILE A 1 147 ? -4.340 3.074 -3.568 1.00 96.06 147 ILE A N 1
ATOM 1096 C CA . ILE A 1 147 ? -4.015 1.916 -2.725 1.00 96.06 147 ILE A CA 1
ATOM 1097 C C . ILE A 1 147 ? -5.202 1.653 -1.800 1.00 96.06 147 ILE A C 1
ATOM 1099 O O . ILE A 1 147 ? -5.397 2.374 -0.818 1.00 96.06 147 ILE A O 1
ATOM 1103 N N . VAL A 1 148 ? -6.030 0.651 -2.105 1.00 96.56 148 VAL A N 1
ATOM 1104 C CA . VAL A 1 148 ? -7.330 0.491 -1.437 1.00 96.56 148 VAL A CA 1
ATOM 1105 C C . VAL A 1 148 ? -7.702 -0.930 -1.028 1.00 96.56 148 VAL A C 1
ATOM 1107 O O . VAL A 1 148 ? -7.463 -1.884 -1.758 1.00 96.56 148 VAL A O 1
ATOM 1110 N N . ASN A 1 149 ? -8.364 -1.082 0.124 1.00 97.12 149 ASN A N 1
ATOM 1111 C CA . ASN A 1 149 ? -8.881 -2.370 0.614 1.00 97.12 149 ASN A CA 1
ATOM 1112 C C . ASN A 1 149 ? -7.811 -3.468 0.751 1.00 97.12 149 ASN A C 1
ATOM 1114 O O . ASN A 1 149 ? -8.131 -4.655 0.718 1.00 97.12 149 ASN A O 1
ATOM 1118 N N . ASN A 1 150 ? -6.540 -3.100 0.892 1.00 98.19 150 A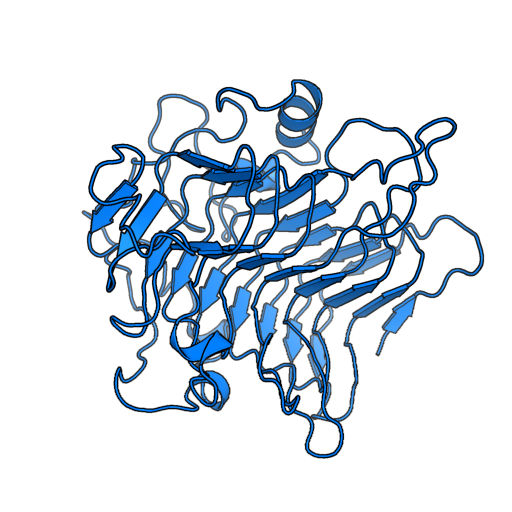SN A N 1
ATOM 1119 C CA . ASN A 1 150 ? -5.477 -4.079 1.044 1.00 98.19 150 ASN A CA 1
ATOM 1120 C C . ASN A 1 150 ? -5.301 -4.482 2.508 1.00 98.19 150 ASN A C 1
ATOM 1122 O O . ASN A 1 150 ? -5.580 -3.717 3.435 1.00 98.19 150 ASN A O 1
ATOM 1126 N N . VAL A 1 151 ? -4.773 -5.682 2.710 1.00 98.44 151 VAL A N 1
ATOM 1127 C CA . VAL A 1 151 ? -4.340 -6.188 4.009 1.00 98.44 151 VAL A CA 1
ATOM 1128 C C . VAL A 1 151 ? -2.832 -6.367 3.981 1.00 98.44 151 VAL A C 1
ATOM 1130 O O . VAL A 1 151 ? -2.295 -7.036 3.100 1.00 98.44 151 VAL A O 1
ATOM 1133 N N . ALA A 1 152 ? -2.152 -5.816 4.979 1.00 98.12 152 ALA A N 1
ATOM 1134 C CA . ALA A 1 152 ? -0.736 -6.062 5.186 1.00 98.12 152 ALA A CA 1
ATOM 1135 C C . ALA A 1 152 ? -0.454 -6.355 6.651 1.00 98.12 152 ALA A C 1
ATOM 1137 O O . ALA A 1 152 ? -0.834 -5.578 7.535 1.00 98.12 152 ALA A O 1
ATOM 1138 N N . TYR A 1 153 ? 0.233 -7.460 6.909 1.00 97.81 153 TYR A N 1
ATOM 1139 C CA . TYR A 1 153 ? 0.619 -7.830 8.260 1.00 97.81 153 TYR A CA 1
ATOM 1140 C C . TYR A 1 153 ? 1.949 -8.565 8.286 1.00 97.81 153 TYR A C 1
ATOM 1142 O O . TYR A 1 153 ? 2.325 -9.238 7.327 1.00 97.81 153 TYR A O 1
ATOM 1150 N N . GLY A 1 154 ? 2.650 -8.446 9.410 1.00 96.38 154 GLY A N 1
ATOM 1151 C CA . GLY A 1 154 ? 3.893 -9.167 9.639 1.00 96.38 154 GLY A CA 1
ATOM 1152 C C . GLY A 1 154 ? 4.996 -8.867 8.629 1.00 96.38 154 GLY A C 1
ATOM 1153 O O . GLY A 1 154 ? 5.829 -9.729 8.375 1.00 96.38 154 GLY A O 1
ATOM 1154 N N . ASN A 1 155 ? 4.986 -7.694 8.001 1.00 96.69 155 ASN A N 1
ATOM 1155 C CA . ASN A 1 155 ? 6.051 -7.285 7.092 1.00 96.69 155 ASN A CA 1
ATOM 1156 C C . ASN A 1 155 ? 7.242 -6.732 7.878 1.00 96.69 155 ASN A C 1
ATOM 1158 O O . ASN A 1 155 ? 7.062 -6.126 8.937 1.00 96.69 155 ASN A O 1
ATOM 1162 N N . GLY A 1 156 ? 8.453 -6.957 7.365 1.00 94.75 156 GLY A N 1
ATOM 1163 C CA . GLY A 1 156 ? 9.684 -6.399 7.919 1.00 94.75 156 GLY A CA 1
ATOM 1164 C C . GLY A 1 156 ? 9.659 -4.876 7.875 1.00 94.75 156 GLY A C 1
ATOM 1165 O O . GLY A 1 156 ? 9.940 -4.242 8.884 1.00 94.75 156 GLY A O 1
ATOM 1166 N N . GLY A 1 157 ? 9.205 -4.315 6.754 1.00 94.00 157 GLY A N 1
ATOM 1167 C CA . GLY A 1 157 ? 8.935 -2.894 6.593 1.00 94.00 157 GLY A CA 1
ATOM 1168 C C . GLY A 1 157 ? 7.480 -2.515 6.812 1.00 94.00 157 GLY A C 1
ATOM 1169 O O . GLY A 1 157 ? 6.742 -3.154 7.559 1.00 94.00 157 GLY A O 1
ATOM 1170 N N . ARG A 1 158 ? 7.061 -1.431 6.169 1.00 94.50 158 ARG A N 1
ATOM 1171 C CA . ARG A 1 158 ? 5.781 -0.748 6.382 1.00 94.50 158 ARG A CA 1
ATOM 1172 C C . ARG A 1 158 ? 4.611 -1.505 5.745 1.00 94.50 158 ARG A C 1
ATOM 1174 O O . ARG A 1 158 ? 4.776 -2.428 4.950 1.00 94.50 158 ARG A O 1
ATOM 1181 N N . CYS A 1 159 ? 3.392 -1.086 6.069 1.00 97.19 159 CYS A N 1
ATOM 1182 C CA . CYS A 1 159 ? 2.194 -1.484 5.331 1.00 97.19 159 CYS A CA 1
ATOM 1183 C C . CYS A 1 159 ? 2.180 -0.837 3.944 1.00 97.19 159 CYS A C 1
ATOM 11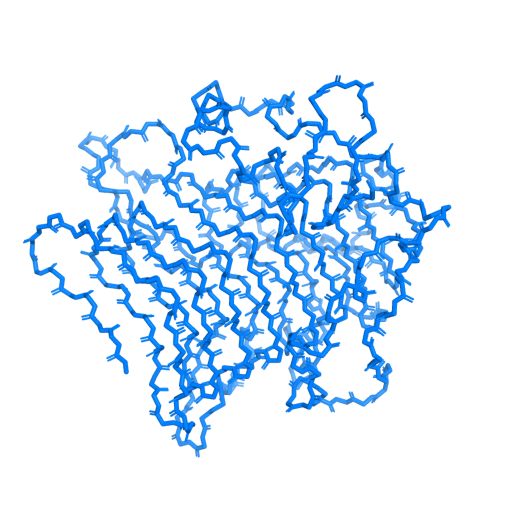85 O O . CYS A 1 159 ? 2.195 -1.535 2.936 1.00 97.19 159 CYS A O 1
ATOM 1187 N N . ALA A 1 160 ? 2.178 0.495 3.896 1.00 96.38 160 ALA A N 1
ATOM 1188 C CA . ALA A 1 160 ? 2.244 1.242 2.652 1.00 96.38 160 ALA A CA 1
ATOM 1189 C C . ALA A 1 160 ? 3.074 2.514 2.829 1.00 96.38 160 ALA A C 1
ATOM 1191 O O . ALA A 1 160 ? 2.974 3.179 3.863 1.00 96.38 160 ALA A O 1
ATOM 1192 N N . GLU A 1 161 ? 3.858 2.849 1.810 1.00 94.19 161 GLU A N 1
ATOM 1193 C CA . GLU A 1 161 ? 4.674 4.061 1.777 1.00 94.19 161 GLU A CA 1
ATOM 1194 C C . GLU A 1 161 ? 4.464 4.831 0.473 1.00 94.19 161 GLU A C 1
ATOM 1196 O O . GLU A 1 161 ? 4.446 4.255 -0.617 1.00 94.19 161 GLU A O 1
ATOM 1201 N N . ALA A 1 162 ? 4.288 6.144 0.609 1.00 93.81 162 ALA A N 1
ATOM 1202 C CA . ALA A 1 162 ? 4.406 7.115 -0.469 1.00 93.81 162 ALA A CA 1
ATOM 1203 C C . ALA A 1 162 ? 5.746 7.834 -0.295 1.00 93.81 162 ALA A C 1
ATOM 1205 O O . ALA A 1 162 ? 5.856 8.741 0.533 1.00 93.81 162 ALA A O 1
ATOM 1206 N N . LEU A 1 163 ? 6.765 7.404 -1.035 1.00 92.69 163 LEU A N 1
ATOM 1207 C CA . LEU A 1 163 ? 8.123 7.930 -0.938 1.00 92.69 163 LEU A CA 1
ATOM 1208 C C . LEU A 1 163 ? 8.417 8.814 -2.145 1.00 92.69 163 LEU A C 1
ATOM 1210 O O . LEU A 1 163 ? 8.477 8.312 -3.256 1.00 92.69 163 LEU A O 1
ATOM 1214 N N . GLN A 1 164 ? 8.646 10.109 -1.923 1.00 90.75 164 GLN A N 1
ATOM 1215 C CA . GLN A 1 164 ? 9.021 11.064 -2.972 1.00 90.75 164 GLN A CA 1
ATOM 1216 C C . GLN A 1 164 ? 8.058 11.027 -4.164 1.00 90.75 164 GLN A C 1
ATOM 1218 O O . GLN A 1 164 ? 8.485 10.899 -5.305 1.00 90.75 164 GLN A O 1
ATOM 1223 N N . VAL A 1 165 ? 6.758 11.091 -3.871 1.00 87.69 165 VAL A N 1
ATOM 1224 C CA . VAL A 1 165 ? 5.687 11.132 -4.873 1.00 87.69 165 VAL A CA 1
ATOM 1225 C C . VAL A 1 165 ? 4.884 12.419 -4.740 1.00 87.69 165 VAL A C 1
ATOM 1227 O O . VAL A 1 165 ? 4.454 12.793 -3.646 1.00 87.69 165 VAL A O 1
ATOM 1230 N N . SER A 1 166 ? 4.667 13.118 -5.848 1.00 78.44 166 SER A N 1
ATOM 1231 C CA . SER A 1 166 ? 4.035 14.439 -5.873 1.00 78.44 166 SER A CA 1
ATOM 1232 C C . SER A 1 166 ? 2.510 14.363 -5.893 1.00 78.44 166 SER A C 1
ATOM 1234 O O . SER A 1 166 ? 1.840 15.333 -5.528 1.00 78.44 166 SER A O 1
ATOM 1236 N N . PHE A 1 167 ? 1.957 13.217 -6.302 1.00 70.44 167 PHE A N 1
ATOM 1237 C CA . PHE A 1 167 ? 0.526 12.933 -6.257 1.00 70.44 167 PHE A CA 1
ATOM 1238 C C . PHE A 1 167 ? 0.256 11.450 -5.983 1.00 70.44 167 PHE A C 1
ATOM 1240 O O . PHE A 1 167 ? 0.438 10.596 -6.844 1.00 70.44 167 PHE A O 1
ATOM 1247 N N . PHE A 1 168 ? -0.292 11.137 -4.808 1.00 65.00 168 PHE A N 1
ATOM 1248 C CA . PHE A 1 168 ? -0.872 9.821 -4.527 1.00 65.00 168 PHE A CA 1
ATOM 1249 C C . PHE A 1 168 ? -2.314 10.003 -4.070 1.00 65.00 168 PHE A C 1
ATOM 1251 O O . PHE A 1 168 ? -2.595 10.436 -2.956 1.00 65.00 168 PHE A O 1
ATOM 1258 N N . TRP A 1 169 ? -3.265 9.711 -4.951 1.00 65.69 169 TRP A N 1
ATOM 1259 C CA . TRP A 1 169 ? -4.637 10.151 -4.733 1.00 65.69 169 TRP A CA 1
ATOM 1260 C C . TRP A 1 169 ? -5.280 9.549 -3.500 1.00 65.69 169 TRP A C 1
ATOM 1262 O O . TRP A 1 169 ? -6.047 10.247 -2.837 1.00 65.69 169 TRP A O 1
ATOM 1272 N N . MET A 1 170 ? -4.990 8.289 -3.161 1.00 69.19 170 MET A N 1
ATOM 1273 C CA . MET A 1 170 ? -5.608 7.726 -1.970 1.00 69.19 170 MET A CA 1
ATOM 1274 C C . MET A 1 170 ? -4.977 6.432 -1.471 1.00 69.19 170 MET A C 1
ATOM 1276 O O . MET A 1 170 ? -4.929 5.437 -2.188 1.00 69.19 170 MET A O 1
ATOM 1280 N N . MET A 1 171 ? -4.620 6.405 -0.192 1.00 81.50 171 MET A N 1
ATOM 1281 C CA . MET A 1 171 ? -4.503 5.177 0.585 1.00 81.50 171 MET A CA 1
ATOM 1282 C C . MET A 1 171 ? -5.779 5.032 1.414 1.00 81.50 171 MET A C 1
ATOM 1284 O O . MET A 1 171 ? -5.928 5.705 2.438 1.00 81.50 171 MET A O 1
ATOM 1288 N N . ALA A 1 172 ? -6.731 4.216 0.956 1.00 93.62 172 ALA A N 1
ATOM 1289 C CA . ALA A 1 172 ? -8.037 4.084 1.602 1.00 93.62 172 ALA A CA 1
ATOM 1290 C C . ALA A 1 172 ? -8.373 2.673 2.074 1.00 93.62 172 ALA A C 1
ATOM 1292 O O . ALA A 1 172 ? -8.062 1.689 1.417 1.00 93.62 172 ALA A O 1
ATOM 1293 N N . ASN A 1 173 ? -9.120 2.567 3.171 1.00 97.19 173 ASN A N 1
ATOM 1294 C CA . ASN A 1 173 ? -9.693 1.303 3.636 1.00 97.19 173 ASN A CA 1
ATOM 1295 C C . ASN A 1 173 ? -8.652 0.169 3.777 1.00 97.19 173 ASN A C 1
ATOM 1297 O O . ASN A 1 173 ? -8.995 -0.994 3.599 1.00 97.19 173 ASN A O 1
ATOM 1301 N N . ASN A 1 174 ? -7.375 0.449 4.035 1.00 98.25 174 ASN A N 1
ATOM 1302 C CA . ASN A 1 174 ? -6.377 -0.607 4.205 1.00 98.25 174 ASN A CA 1
ATOM 1303 C C . ASN A 1 174 ? -6.363 -1.079 5.664 1.00 98.25 174 ASN A C 1
ATOM 1305 O O . ASN A 1 174 ? -6.567 -0.281 6.582 1.00 98.25 174 ASN A O 1
ATOM 1309 N N . THR A 1 175 ? -6.120 -2.370 5.889 1.00 98.56 175 THR A N 1
ATOM 1310 C CA . THR A 1 175 ? -5.875 -2.924 7.228 1.00 98.56 175 THR A CA 1
ATOM 1311 C C . THR A 1 175 ? -4.405 -3.296 7.362 1.00 98.56 175 THR A C 1
ATOM 1313 O O . THR A 1 175 ? -3.942 -4.286 6.798 1.00 98.56 175 THR A O 1
ATOM 1316 N N . CYS A 1 176 ? -3.692 -2.510 8.155 1.00 98.12 176 CYS A N 1
ATOM 1317 C CA . CYS A 1 176 ? -2.284 -2.663 8.472 1.00 98.12 176 CYS A CA 1
ATOM 1318 C C . CYS A 1 176 ? -2.150 -3.206 9.897 1.00 98.12 176 CYS A C 1
ATOM 1320 O O . CYS A 1 176 ? -2.571 -2.554 10.857 1.00 98.12 176 CYS A O 1
ATOM 1322 N N . PHE A 1 177 ? -1.589 -4.403 10.056 1.00 97.62 177 PHE A N 1
ATOM 1323 C CA . PHE A 1 177 ? -1.528 -5.069 11.353 1.00 97.62 177 PHE A CA 1
ATOM 1324 C C . PHE A 1 177 ? -0.115 -5.540 11.686 1.00 97.62 177 PHE A C 1
ATOM 1326 O O . PHE A 1 177 ? 0.369 -6.508 11.109 1.00 97.62 177 PHE A O 1
ATOM 1333 N N . LYS A 1 178 ? 0.529 -4.875 12.652 1.00 95.88 178 LYS A N 1
ATOM 1334 C CA . LYS A 1 178 ? 1.849 -5.242 13.184 1.00 95.88 178 LYS A CA 1
ATOM 1335 C C . LYS A 1 178 ? 2.885 -5.499 12.079 1.00 95.88 178 LYS A C 1
ATOM 1337 O O . LYS A 1 178 ? 3.460 -6.579 11.980 1.00 95.88 178 LYS A O 1
ATOM 1342 N N . ASN A 1 179 ? 3.063 -4.500 11.221 1.00 94.94 179 ASN A N 1
ATOM 1343 C CA . ASN A 1 179 ? 4.205 -4.430 10.309 1.00 94.94 179 ASN A CA 1
ATOM 1344 C C . ASN A 1 179 ? 5.403 -3.783 11.033 1.00 94.94 179 ASN A C 1
ATOM 1346 O O . ASN A 1 179 ? 5.315 -3.518 12.235 1.00 94.94 179 ASN A O 1
ATOM 1350 N N . ASN A 1 180 ? 6.482 -3.510 10.300 1.00 93.19 180 ASN A N 1
ATOM 1351 C CA . ASN A 1 180 ? 7.746 -2.968 10.802 1.00 93.19 180 ASN A CA 1
ATOM 1352 C C . ASN A 1 180 ? 8.498 -3.950 11.717 1.00 93.19 180 ASN A C 1
ATOM 1354 O O . ASN A 1 180 ? 9.096 -3.551 12.712 1.00 93.19 180 ASN A O 1
ATOM 1358 N N . LEU A 1 181 ? 8.429 -5.250 11.402 1.00 93.62 181 LEU A N 1
ATOM 1359 C CA . LEU A 1 181 ? 9.045 -6.324 12.191 1.00 93.62 181 LEU A CA 1
ATOM 1360 C C . LEU A 1 181 ? 10.571 -6.425 12.031 1.00 93.62 181 LEU A C 1
ATOM 1362 O O . LEU A 1 181 ? 11.211 -7.209 12.739 1.00 93.62 181 LEU A O 1
ATOM 1366 N N . ASP A 1 182 ? 11.151 -5.693 11.081 1.00 91.00 182 ASP A N 1
ATOM 1367 C CA . ASP A 1 182 ? 12.592 -5.553 10.928 1.00 91.00 182 ASP A CA 1
ATOM 1368 C C . ASP A 1 182 ? 13.066 -4.310 11.681 1.00 91.00 182 ASP A C 1
ATOM 1370 O O . ASP A 1 182 ? 12.732 -3.185 11.334 1.00 91.00 182 ASP A O 1
ATOM 1374 N N . ASN A 1 183 ? 13.837 -4.509 12.745 1.00 83.50 183 ASN A N 1
ATOM 1375 C CA . ASN A 1 183 ? 14.365 -3.430 13.577 1.00 83.50 183 ASN A CA 1
ATOM 1376 C C . ASN A 1 183 ? 15.897 -3.369 13.554 1.00 83.50 183 ASN A C 1
ATOM 1378 O O . ASN A 1 183 ? 16.502 -2.803 14.465 1.00 83.50 183 ASN A O 1
ATOM 1382 N N . VAL A 1 184 ? 16.527 -3.964 12.534 1.00 82.56 184 VAL A N 1
ATOM 1383 C CA . VAL A 1 184 ? 17.991 -4.032 12.422 1.00 82.56 184 VAL A CA 1
ATOM 1384 C C . VAL A 1 184 ? 18.619 -2.638 12.310 1.00 82.56 184 VAL A C 1
ATOM 1386 O O . VAL A 1 184 ? 19.724 -2.423 12.809 1.00 82.56 184 VAL A O 1
ATOM 1389 N N . ASN A 1 185 ? 17.920 -1.666 11.717 1.00 77.19 185 ASN A N 1
ATOM 1390 C CA . ASN A 1 185 ? 18.393 -0.289 11.586 1.00 77.19 185 ASN A CA 1
ATOM 1391 C C . ASN A 1 185 ? 17.421 0.742 12.199 1.00 77.19 185 ASN A C 1
ATOM 1393 O O . ASN A 1 185 ? 16.240 0.486 12.430 1.00 77.19 185 ASN A O 1
ATOM 1397 N N . ALA A 1 186 ? 17.919 1.962 12.415 1.00 68.75 186 ALA A N 1
ATOM 1398 C CA . ALA A 1 186 ? 17.114 3.054 12.966 1.00 68.75 186 ALA A CA 1
ATOM 1399 C C . ALA A 1 186 ? 16.002 3.540 12.014 1.00 68.75 186 ALA A C 1
ATOM 1401 O O . ALA A 1 186 ? 14.972 4.026 12.485 1.00 68.75 186 ALA A O 1
ATOM 1402 N N . ASN A 1 187 ? 16.194 3.401 10.695 1.00 67.50 187 ASN A N 1
ATOM 1403 C CA . ASN A 1 187 ? 15.232 3.869 9.693 1.00 67.50 187 ASN A CA 1
ATOM 1404 C C . ASN A 1 187 ? 13.929 3.049 9.716 1.00 67.50 187 ASN A C 1
ATOM 1406 O O . ASN A 1 187 ? 12.855 3.630 9.547 1.00 67.50 187 ASN A O 1
ATOM 1410 N N . GLN A 1 188 ? 14.010 1.739 9.984 1.00 73.94 188 GLN A N 1
ATOM 1411 C CA . GLN A 1 188 ? 12.856 0.840 10.132 1.00 73.94 188 GLN A CA 1
ATOM 1412 C C . GLN A 1 188 ? 12.333 0.772 11.558 1.00 73.94 188 GLN A C 1
ATOM 1414 O O . GLN A 1 188 ? 11.120 0.753 11.765 1.00 73.94 188 GLN A O 1
ATOM 1419 N N . ALA A 1 189 ? 13.234 0.767 12.548 1.00 75.88 189 ALA A N 1
ATOM 1420 C CA . ALA A 1 189 ? 12.868 0.583 13.952 1.00 75.88 189 ALA A CA 1
ATOM 1421 C C . ALA A 1 189 ? 11.877 1.643 14.460 1.00 75.88 189 ALA A C 1
ATOM 1423 O O . ALA A 1 189 ? 11.134 1.380 15.404 1.00 75.88 189 ALA A O 1
ATOM 1424 N N . ASN A 1 190 ? 11.849 2.813 13.811 1.00 82.62 190 ASN A N 1
ATOM 1425 C CA . ASN A 1 190 ? 10.923 3.904 14.109 1.00 82.62 190 ASN A CA 1
ATOM 1426 C C . ASN A 1 190 ? 9.994 4.255 12.933 1.00 82.62 190 ASN A C 1
ATOM 1428 O O . ASN A 1 190 ? 9.382 5.322 12.930 1.00 82.62 190 ASN A O 1
ATOM 1432 N N . ALA A 1 191 ? 9.910 3.404 11.907 1.00 85.69 191 ALA A N 1
ATOM 1433 C CA . ALA A 1 191 ? 9.013 3.628 10.778 1.00 85.69 191 ALA A CA 1
ATOM 1434 C C . ALA A 1 191 ? 7.557 3.377 11.123 1.00 85.69 191 ALA A C 1
ATOM 1436 O O . ALA A 1 191 ? 7.230 2.478 11.905 1.00 85.69 191 ALA A O 1
ATOM 1437 N N . ALA A 1 192 ? 6.692 4.191 10.509 1.00 90.00 192 ALA A N 1
ATOM 1438 C CA . ALA A 1 192 ? 5.267 3.973 10.592 1.00 90.00 192 ALA A CA 1
ATOM 1439 C C . ALA A 1 192 ? 4.799 2.836 9.703 1.00 90.00 192 ALA A C 1
ATOM 1441 O O . ALA A 1 192 ? 5.381 2.566 8.659 1.00 90.00 192 ALA A O 1
ATOM 1442 N N . SER A 1 193 ? 3.661 2.244 10.061 1.00 93.75 193 SER A N 1
ATOM 1443 C CA . SER A 1 193 ? 2.993 1.310 9.157 1.00 93.75 193 SER A CA 1
ATOM 1444 C C . SER A 1 193 ? 2.468 2.006 7.897 1.00 93.75 193 SER A C 1
ATOM 1446 O O . SER A 1 193 ? 2.630 1.473 6.806 1.00 93.75 193 SER A O 1
ATOM 1448 N N . LEU A 1 194 ? 1.846 3.179 8.029 1.00 94.81 194 LEU A N 1
ATOM 1449 C CA . LEU A 1 194 ? 1.403 4.005 6.903 1.00 94.81 194 LEU A CA 1
ATOM 1450 C C . LEU A 1 194 ? 2.204 5.304 6.893 1.00 94.81 194 LEU A C 1
ATOM 1452 O O . LEU A 1 194 ? 2.137 6.071 7.851 1.00 94.81 194 LEU A O 1
ATOM 1456 N N . ASP A 1 195 ? 2.966 5.539 5.832 1.00 91.50 195 ASP A N 1
ATOM 1457 C CA . ASP A 1 195 ? 3.968 6.606 5.798 1.00 91.50 195 ASP A CA 1
ATOM 1458 C C . ASP A 1 195 ? 3.867 7.429 4.511 1.00 91.50 195 ASP A C 1
ATOM 1460 O O . ASP A 1 195 ? 3.610 6.901 3.424 1.00 91.50 195 ASP A O 1
ATOM 1464 N N . SER A 1 196 ? 4.090 8.732 4.647 1.00 91.75 196 SER A N 1
ATOM 1465 C CA . SER A 1 196 ? 4.357 9.639 3.536 1.00 91.75 196 SER A CA 1
ATOM 1466 C C . SER A 1 196 ? 5.690 10.328 3.787 1.00 91.75 196 SER A C 1
ATOM 1468 O O . SER A 1 196 ? 5.860 11.012 4.799 1.00 91.75 196 SER A O 1
ATOM 1470 N N . ASN A 1 197 ? 6.627 10.176 2.863 1.00 90.88 197 ASN A N 1
ATOM 1471 C CA . ASN A 1 197 ? 7.981 10.677 3.007 1.00 90.88 197 ASN A CA 1
ATOM 1472 C C . ASN A 1 197 ? 8.343 11.553 1.813 1.00 90.88 197 ASN A C 1
ATOM 1474 O O . ASN A 1 197 ? 8.482 11.054 0.701 1.00 90.88 197 ASN A O 1
ATOM 1478 N N . THR A 1 198 ? 8.534 12.854 2.042 1.00 91.06 198 THR A N 1
ATOM 1479 C CA . THR A 1 198 ? 8.768 13.827 0.958 1.00 91.06 198 THR A CA 1
ATOM 1480 C C . THR A 1 198 ? 7.678 13.754 -0.122 1.00 91.06 198 THR A C 1
ATOM 1482 O O . THR A 1 198 ? 7.955 13.836 -1.313 1.00 91.06 198 THR A O 1
ATOM 1485 N N . ALA A 1 199 ? 6.429 13.521 0.285 1.00 89.88 199 ALA A N 1
ATOM 1486 C CA . ALA A 1 199 ? 5.320 13.325 -0.635 1.00 89.88 199 ALA A CA 1
ATOM 1487 C C . ALA A 1 199 ? 4.367 14.523 -0.630 1.00 89.88 199 ALA A C 1
ATOM 1489 O O . ALA A 1 199 ? 4.317 15.309 0.324 1.00 89.88 199 ALA A O 1
ATOM 1490 N N . SER A 1 200 ? 3.575 14.669 -1.690 1.00 88.31 200 SER A N 1
ATOM 1491 C CA . SER A 1 200 ? 2.560 15.713 -1.741 1.00 88.31 200 SER A CA 1
ATOM 1492 C C . SER A 1 200 ? 1.215 15.270 -2.304 1.00 88.31 200 SER A C 1
ATOM 1494 O O . SER A 1 200 ? 1.089 14.218 -2.924 1.00 88.31 200 SER A O 1
ATOM 1496 N N . ASN A 1 201 ? 0.187 16.070 -1.998 1.00 86.50 201 ASN A N 1
ATOM 1497 C CA . ASN A 1 201 ? -1.181 15.934 -2.506 1.00 86.50 201 ASN A CA 1
ATOM 1498 C C . ASN A 1 201 ? -1.771 14.534 -2.291 1.00 86.50 201 ASN A C 1
ATOM 1500 O O . ASN A 1 201 ? -2.168 13.858 -3.242 1.00 86.50 201 ASN A O 1
ATOM 1504 N N . GLY A 1 202 ? -1.817 14.110 -1.028 1.00 89.88 202 GLY A N 1
ATOM 1505 C CA . GLY A 1 202 ? -2.164 12.745 -0.658 1.00 89.88 202 GLY A CA 1
ATOM 1506 C C . GLY A 1 202 ? -3.290 12.622 0.355 1.00 89.88 202 GLY A C 1
ATOM 1507 O O . GLY A 1 202 ? -3.473 13.494 1.204 1.00 89.88 202 GLY A O 1
ATOM 1508 N N . TYR A 1 203 ? -4.023 11.510 0.291 1.00 92.19 203 TYR A N 1
ATOM 1509 C CA . TYR A 1 203 ? -5.142 11.217 1.187 1.00 92.19 203 TYR A CA 1
ATOM 1510 C C . TYR A 1 203 ? -4.952 9.873 1.879 1.00 92.19 203 TYR A C 1
ATOM 1512 O O . TYR A 1 203 ? -4.793 8.841 1.230 1.00 92.19 203 TYR A O 1
ATOM 1520 N N . PHE A 1 204 ? -5.079 9.871 3.201 1.00 94.81 204 PHE A N 1
ATOM 1521 C CA . PHE A 1 204 ? -5.255 8.662 3.996 1.00 94.81 204 PHE A CA 1
ATOM 1522 C C . PHE A 1 204 ? -6.685 8.640 4.521 1.00 94.81 204 PHE A C 1
ATOM 1524 O O . PHE A 1 204 ? -7.058 9.492 5.331 1.00 94.81 204 PHE A O 1
ATOM 1531 N N . ALA A 1 205 ? -7.490 7.674 4.089 1.00 95.31 205 ALA A N 1
ATOM 1532 C CA . ALA A 1 205 ? -8.893 7.603 4.480 1.00 95.31 205 ALA A CA 1
ATOM 1533 C C . ALA A 1 205 ? -9.294 6.220 4.989 1.00 95.31 205 ALA A C 1
ATOM 1535 O O . ALA A 1 205 ? -9.004 5.203 4.373 1.00 95.31 205 ALA A O 1
ATOM 1536 N N . ASN A 1 206 ? -10.031 6.171 6.090 1.00 96.69 206 ASN A N 1
ATOM 1537 C CA . ASN A 1 206 ? -10.628 4.951 6.625 1.00 96.69 206 ASN A CA 1
ATOM 1538 C C . ASN A 1 206 ? -9.661 3.784 6.897 1.00 96.69 206 ASN A C 1
ATOM 1540 O O . ASN A 1 206 ? -10.090 2.631 6.928 1.00 96.69 206 ASN A O 1
ATOM 1544 N N . ASN A 1 207 ? -8.361 4.021 7.037 1.00 98.06 207 ASN A N 1
ATOM 1545 C CA . ASN A 1 207 ? -7.417 2.931 7.255 1.00 98.06 207 ASN A CA 1
ATOM 1546 C C . ASN A 1 207 ? -7.464 2.467 8.714 1.00 98.06 207 ASN A C 1
ATOM 1548 O O . ASN A 1 207 ? -7.760 3.243 9.622 1.00 98.06 207 ASN A O 1
ATOM 1552 N N . ILE A 1 208 ? -7.128 1.203 8.946 1.00 98.44 208 ILE A N 1
ATOM 1553 C CA . ILE A 1 208 ? -6.809 0.670 10.270 1.00 98.44 208 ILE A CA 1
ATOM 1554 C C . ILE A 1 208 ? -5.309 0.432 10.297 1.00 98.44 208 ILE A C 1
ATOM 1556 O O . ILE A 1 208 ? -4.797 -0.306 9.461 1.00 98.44 208 ILE A O 1
ATOM 1560 N N . SER A 1 209 ? -4.617 1.009 11.276 1.00 97.50 209 SER A N 1
ATOM 1561 C CA . SER A 1 209 ? -3.198 0.743 11.497 1.00 97.50 209 SER A CA 1
ATOM 1562 C C . SER A 1 209 ? -2.934 0.403 12.961 1.00 97.50 209 SER A C 1
ATOM 1564 O O . SER A 1 209 ? -3.256 1.178 13.868 1.00 97.50 209 SER A O 1
ATOM 1566 N N . VAL A 1 210 ? -2.391 -0.795 13.180 1.00 97.38 210 VAL A N 1
ATOM 1567 C CA . VAL A 1 210 ? -2.037 -1.342 14.494 1.00 97.38 210 VAL A CA 1
ATOM 1568 C C . VAL A 1 210 ? -0.529 -1.538 14.560 1.00 97.38 210 VAL A C 1
ATOM 1570 O O . VAL A 1 210 ? 0.030 -2.336 13.807 1.00 97.38 210 VAL A O 1
ATOM 1573 N N . SER A 1 211 ? 0.112 -0.836 15.485 1.00 95.44 211 SER A N 1
ATOM 1574 C CA . SER A 1 211 ? 1.552 -0.900 15.722 1.00 95.44 211 SER A CA 1
ATOM 1575 C C . SER A 1 211 ? 1.993 -2.244 16.297 1.00 95.44 211 SER A C 1
ATOM 1577 O O . SER A 1 211 ? 1.296 -2.846 17.118 1.00 95.44 211 SER A O 1
ATOM 1579 N N . TRP A 1 212 ? 3.187 -2.691 15.904 1.00 94.44 212 TRP A N 1
ATOM 1580 C CA . TRP A 1 212 ? 3.855 -3.825 16.543 1.00 94.44 212 TRP A CA 1
ATOM 1581 C C . TRP A 1 212 ? 4.443 -3.443 17.908 1.00 94.44 212 TRP A C 1
ATOM 1583 O O . TRP A 1 212 ? 4.148 -4.107 18.904 1.00 94.44 212 TRP A O 1
ATOM 1593 N N . GLN A 1 213 ? 5.203 -2.345 17.960 1.00 91.12 213 GLN A N 1
ATOM 1594 C CA . GLN A 1 213 ? 5.798 -1.780 19.175 1.00 91.12 213 GLN A CA 1
ATOM 1595 C C . GLN A 1 213 ? 5.446 -0.296 19.330 1.00 91.12 213 GLN A C 1
ATOM 1597 O O . GLN A 1 213 ? 5.053 0.368 18.374 1.00 91.12 213 GLN A O 1
ATOM 1602 N N . ALA A 1 214 ? 5.643 0.247 20.535 1.00 88.62 214 ALA A N 1
ATOM 1603 C CA . ALA A 1 214 ? 5.425 1.667 20.825 1.00 88.62 214 ALA A CA 1
ATOM 1604 C C . ALA A 1 214 ? 6.371 2.610 20.050 1.00 88.62 214 ALA A C 1
ATOM 1606 O O . ALA A 1 214 ? 6.077 3.798 19.935 1.00 88.62 214 ALA A O 1
ATOM 1607 N N . SER A 1 215 ? 7.490 2.092 19.537 1.00 86.31 215 SER A N 1
ATOM 1608 C CA . SER A 1 215 ? 8.431 2.800 18.661 1.00 86.31 215 SER A CA 1
ATOM 1609 C C . SER A 1 215 ? 8.003 2.810 17.194 1.00 86.31 215 SER A C 1
ATOM 1611 O O . SER A 1 215 ? 8.491 3.649 16.449 1.00 86.31 215 SER A O 1
ATOM 1613 N N . ASN A 1 216 ? 7.079 1.936 16.774 1.00 89.25 216 ASN A N 1
ATOM 1614 C CA . ASN A 1 216 ? 6.568 1.891 15.404 1.00 89.25 216 ASN A CA 1
ATOM 1615 C C . ASN A 1 216 ? 5.230 2.633 15.325 1.00 89.25 216 ASN A C 1
ATOM 1617 O O . ASN A 1 216 ? 4.189 2.047 15.645 1.00 89.25 216 ASN A O 1
ATOM 1621 N N . PRO A 1 217 ? 5.203 3.914 14.932 1.00 91.00 217 PRO A N 1
ATOM 1622 C CA . PRO A 1 217 ? 3.954 4.648 14.809 1.00 91.00 217 PRO A CA 1
ATOM 1623 C C . PRO A 1 217 ? 2.973 3.967 13.831 1.00 91.00 217 PRO A C 1
ATOM 1625 O O . PRO A 1 217 ? 3.367 3.306 12.876 1.00 91.00 217 PRO A O 1
ATOM 1628 N N . PRO A 1 218 ? 1.653 4.104 14.009 1.00 93.69 218 PRO A N 1
ATOM 1629 C CA . PRO A 1 218 ? 0.713 3.610 13.010 1.00 93.69 218 PRO A CA 1
ATOM 1630 C C . PRO A 1 218 ? 0.689 4.507 11.757 1.00 93.69 218 PRO A C 1
ATOM 1632 O O . PRO A 1 218 ? 0.384 4.003 10.676 1.00 93.69 218 PRO A O 1
ATOM 1635 N N . TYR A 1 219 ? 1.024 5.799 11.909 1.00 93.44 219 TYR A N 1
ATOM 1636 C CA . TYR A 1 219 ? 1.105 6.808 10.844 1.00 93.44 219 TYR A CA 1
ATOM 1637 C C . TYR A 1 219 ? 2.289 7.752 11.070 1.00 93.44 219 TYR A C 1
ATOM 1639 O O . TYR A 1 219 ? 2.505 8.167 12.216 1.00 93.44 219 TYR A O 1
ATOM 1647 N N . ASP A 1 220 ? 2.982 8.126 9.994 1.00 89.88 220 ASP A N 1
ATOM 1648 C CA . ASP A 1 220 ? 4.061 9.121 10.008 1.00 89.88 220 ASP A CA 1
ATOM 1649 C C . ASP A 1 220 ? 4.006 10.045 8.779 1.00 89.88 220 ASP A C 1
ATOM 1651 O O . ASP A 1 220 ? 3.437 9.696 7.741 1.00 89.88 220 ASP A O 1
ATOM 1655 N N . GLN A 1 221 ? 4.561 11.245 8.938 1.00 89.44 221 GLN A N 1
ATOM 1656 C CA . GLN A 1 221 ? 4.930 12.146 7.850 1.00 89.44 221 GLN A CA 1
ATOM 1657 C C . GLN A 1 221 ? 6.410 12.468 7.991 1.00 89.44 221 GLN A C 1
ATOM 1659 O O . GLN A 1 221 ? 6.785 13.188 8.912 1.00 89.44 221 GLN A O 1
ATOM 1664 N N . ARG A 1 222 ? 7.234 11.971 7.072 1.00 87.12 222 ARG A N 1
ATOM 1665 C CA . ARG A 1 222 ? 8.687 12.146 7.112 1.00 87.12 222 ARG A CA 1
ATOM 1666 C C . ARG A 1 222 ? 9.198 13.185 6.146 1.00 87.12 222 ARG A C 1
ATOM 1668 O O . ARG A 1 222 ? 8.745 13.257 5.002 1.00 87.12 222 ARG A O 1
ATOM 1675 N N . ASN A 1 223 ? 10.201 13.940 6.582 1.00 88.44 223 ASN A N 1
ATOM 1676 C CA . ASN A 1 223 ? 10.778 15.026 5.795 1.00 88.44 223 ASN A CA 1
ATOM 1677 C C . ASN A 1 223 ? 9.696 16.017 5.292 1.00 88.44 223 ASN A C 1
ATOM 1679 O O . ASN A 1 223 ? 8.696 16.282 5.960 1.00 88.44 223 ASN A O 1
ATOM 1683 N N . ALA A 1 224 ? 9.905 16.625 4.123 1.00 88.25 224 ALA A N 1
ATOM 1684 C CA . ALA A 1 224 ? 9.059 17.701 3.616 1.00 88.25 224 ALA A CA 1
ATOM 1685 C C . ALA A 1 224 ? 7.809 17.171 2.891 1.00 88.25 224 ALA A C 1
ATOM 1687 O O . ALA A 1 224 ? 7.840 16.946 1.685 1.00 88.25 224 ALA A O 1
ATOM 1688 N N . ASN A 1 225 ? 6.699 17.014 3.615 1.00 89.12 225 ASN A N 1
ATOM 1689 C CA . ASN A 1 225 ? 5.397 16.697 3.020 1.00 89.12 225 ASN A CA 1
ATOM 1690 C C . ASN A 1 225 ? 4.565 17.958 2.737 1.00 89.12 225 ASN A C 1
ATOM 1692 O O . ASN A 1 225 ? 4.640 18.942 3.476 1.00 89.12 225 ASN A O 1
ATOM 1696 N N . VAL A 1 226 ? 3.722 17.922 1.699 1.00 89.44 226 VAL A N 1
ATOM 1697 C CA . VAL A 1 226 ? 2.841 19.047 1.325 1.00 89.44 226 VAL A CA 1
ATOM 1698 C C . VAL A 1 226 ? 1.420 18.559 1.047 1.00 89.44 226 VAL A C 1
ATOM 1700 O O . VAL A 1 226 ? 1.216 17.649 0.256 1.00 89.44 226 VAL A O 1
ATOM 1703 N N . ASN A 1 227 ? 0.407 19.202 1.638 1.00 89.25 227 ASN A N 1
ATOM 1704 C CA . ASN A 1 227 ? -1.009 18.905 1.358 1.00 89.25 227 ASN A CA 1
ATOM 1705 C C . ASN A 1 227 ? -1.384 17.415 1.555 1.00 89.25 227 ASN A C 1
ATOM 1707 O O . ASN A 1 227 ? -2.030 16.802 0.706 1.00 89.25 227 ASN A O 1
ATOM 1711 N N . ILE A 1 228 ? -0.961 16.826 2.678 1.00 89.69 228 ILE A N 1
ATOM 1712 C CA . ILE A 1 228 ? -1.378 15.478 3.089 1.00 89.69 228 ILE A CA 1
ATOM 1713 C C . ILE A 1 228 ? -2.601 15.580 3.999 1.00 89.69 228 ILE A C 1
ATOM 1715 O O . ILE A 1 228 ? -2.593 16.315 4.990 1.00 89.69 228 ILE A O 1
ATOM 1719 N N . GLN A 1 229 ? -3.652 14.837 3.667 1.00 91.56 229 GLN A N 1
ATOM 1720 C CA . GLN A 1 229 ? -4.951 14.903 4.323 1.00 91.56 229 GLN A CA 1
ATOM 1721 C C . GLN A 1 229 ? -5.343 13.557 4.938 1.00 91.56 229 GLN A C 1
ATOM 1723 O O . GLN A 1 229 ? -5.027 12.489 4.412 1.00 91.56 229 GLN A O 1
ATOM 1728 N N . TYR A 1 230 ? -6.068 13.609 6.055 1.00 93.06 230 TYR A N 1
ATOM 1729 C CA . TYR A 1 230 ? -6.515 12.426 6.789 1.00 93.06 230 TYR A CA 1
ATOM 1730 C C . TYR A 1 230 ? -8.014 12.473 7.026 1.00 93.06 230 TYR A C 1
ATOM 1732 O O . TYR A 1 230 ? -8.535 13.510 7.437 1.00 93.06 230 TYR A O 1
ATOM 1740 N N . PHE A 1 231 ? -8.682 11.334 6.848 1.00 94.38 231 PHE A N 1
ATOM 1741 C CA . PHE A 1 231 ? -10.115 11.197 7.072 1.00 94.38 231 PHE A CA 1
ATOM 1742 C C . PHE A 1 231 ? -10.454 9.877 7.763 1.00 94.38 231 PHE A C 1
ATOM 1744 O O . PHE A 1 231 ? -10.167 8.805 7.240 1.00 94.38 231 PHE A O 1
ATOM 1751 N N . ALA A 1 232 ? -11.085 9.956 8.936 1.00 94.62 232 ALA A N 1
ATOM 1752 C CA . ALA A 1 232 ? -11.646 8.804 9.654 1.00 94.62 232 ALA A CA 1
ATOM 1753 C C . ALA A 1 232 ? -10.710 7.577 9.811 1.00 94.62 232 ALA A C 1
ATOM 1755 O O . ALA A 1 232 ? -11.150 6.436 9.729 1.00 94.62 232 ALA A O 1
ATOM 1756 N N . ASN A 1 233 ? -9.413 7.774 10.043 1.00 96.56 233 ASN A N 1
ATOM 1757 C CA . ASN A 1 233 ? -8.466 6.669 10.213 1.00 96.56 233 ASN A CA 1
ATOM 1758 C C . ASN A 1 233 ? -8.485 6.132 11.650 1.00 96.56 233 ASN A C 1
ATOM 1760 O O . ASN A 1 233 ? -8.658 6.890 12.600 1.00 96.56 233 ASN A O 1
ATOM 1764 N N . LEU A 1 234 ? -8.234 4.840 11.841 1.00 97.00 234 LEU A N 1
ATOM 1765 C CA . LEU A 1 234 ? -7.987 4.245 13.151 1.00 97.00 234 LEU A CA 1
ATOM 1766 C C . LEU A 1 234 ? -6.496 3.987 13.353 1.00 97.00 234 LEU A C 1
ATOM 1768 O O . LEU A 1 234 ? -5.794 3.513 12.455 1.00 97.00 234 LEU A O 1
ATOM 1772 N N . ALA A 1 235 ? -6.036 4.275 14.566 1.00 95.44 235 ALA A N 1
ATOM 1773 C CA . ALA A 1 235 ? -4.662 4.098 14.994 1.00 95.44 235 ALA A CA 1
ATOM 1774 C C . ALA A 1 235 ? -4.578 3.488 16.395 1.00 95.44 235 ALA A C 1
ATOM 1776 O O . ALA A 1 235 ? -5.205 3.991 17.335 1.00 95.44 235 ALA A O 1
ATOM 1777 N N . TRP A 1 236 ? -3.752 2.453 16.554 1.00 95.56 236 TRP A N 1
ATOM 1778 C CA . TRP A 1 236 ? -3.590 1.755 17.829 1.00 95.56 236 TRP A CA 1
ATOM 1779 C C . TRP A 1 236 ? -2.157 1.282 18.087 1.00 95.56 236 TRP A C 1
ATOM 1781 O O . TRP A 1 236 ? -1.444 0.925 17.158 1.00 95.56 236 TRP A O 1
ATOM 1791 N N . GLY A 1 237 ? -1.764 1.232 19.364 1.00 93.31 237 GLY A N 1
ATOM 1792 C CA . GLY A 1 237 ? -0.523 0.595 19.828 1.00 93.31 237 GLY A CA 1
ATOM 1793 C C . GLY A 1 237 ? 0.681 1.522 20.038 1.00 93.31 237 GLY A C 1
ATOM 1794 O O . GLY A 1 237 ? 1.505 1.226 20.898 1.00 93.31 237 GLY A O 1
ATOM 1795 N N . ALA A 1 238 ? 0.759 2.664 19.351 1.00 90.69 238 ALA A N 1
ATOM 1796 C CA . ALA A 1 238 ? 1.849 3.633 19.518 1.00 90.69 238 ALA A CA 1
ATOM 1797 C C . ALA A 1 238 ? 1.383 5.092 19.326 1.00 90.69 238 ALA A C 1
ATOM 1799 O O . ALA A 1 238 ? 0.295 5.331 18.780 1.00 90.69 238 ALA A O 1
ATOM 1800 N N . PRO A 1 239 ? 2.174 6.088 19.778 1.00 84.06 239 PRO A N 1
ATOM 1801 C CA . PRO A 1 239 ? 2.023 7.468 19.331 1.00 84.06 239 PRO A CA 1
ATOM 1802 C C . PRO A 1 239 ? 2.163 7.568 17.807 1.00 84.06 239 PRO A C 1
ATOM 1804 O O . PRO A 1 239 ? 2.748 6.704 17.162 1.00 84.06 239 PRO A O 1
ATOM 1807 N N . ARG A 1 240 ? 1.594 8.620 17.230 1.00 79.44 240 ARG A N 1
ATOM 1808 C CA . ARG A 1 240 ? 1.729 8.963 15.804 1.00 79.44 240 ARG A CA 1
ATOM 1809 C C . ARG A 1 240 ? 2.758 10.082 15.705 1.00 79.44 240 ARG A C 1
ATOM 1811 O O . ARG A 1 240 ? 2.866 10.832 16.667 1.00 79.44 240 ARG A O 1
ATOM 1818 N N . PHE A 1 241 ? 3.506 10.207 14.615 1.00 77.19 241 PHE A N 1
ATOM 1819 C CA . PHE A 1 241 ? 4.585 11.201 14.542 1.00 77.19 241 PHE A CA 1
ATOM 1820 C C . PHE A 1 241 ? 4.552 11.999 13.244 1.00 77.19 241 PHE A C 1
ATOM 1822 O O . PHE A 1 241 ? 4.052 11.534 12.235 1.00 77.19 241 PHE A O 1
ATOM 1829 N N . ALA A 1 242 ? 4.998 13.249 13.307 1.00 67.88 242 ALA A N 1
ATOM 1830 C CA . ALA A 1 242 ? 5.360 14.029 12.134 1.00 67.88 242 ALA A CA 1
ATOM 1831 C C . ALA A 1 242 ? 6.828 14.426 12.297 1.00 67.88 242 ALA A C 1
ATOM 1833 O O . ALA A 1 242 ? 7.169 15.252 13.153 1.00 67.88 242 ALA A O 1
ATOM 1834 N N . ASP A 1 243 ? 7.699 13.810 11.518 1.00 65.19 243 ASP A N 1
ATOM 1835 C CA . ASP A 1 243 ? 9.111 14.152 11.410 1.00 65.19 243 ASP A CA 1
ATOM 1836 C C . ASP A 1 243 ? 9.273 15.430 10.547 1.00 65.19 243 ASP A C 1
ATOM 1838 O O . ASP A 1 243 ? 8.580 15.590 9.542 1.00 65.19 243 ASP A O 1
ATOM 1842 N N . PRO A 1 244 ? 10.099 16.422 10.947 1.00 57.62 244 PRO A N 1
ATOM 1843 C CA . PRO A 1 244 ? 11.078 16.405 12.040 1.00 57.62 244 PRO A CA 1
ATOM 1844 C C . PRO A 1 244 ? 10.586 16.937 13.382 1.00 57.62 244 PRO A C 1
ATOM 1846 O O . PRO A 1 244 ? 11.355 17.013 14.337 1.00 57.62 244 PRO A O 1
ATOM 1849 N N . SER A 1 245 ? 9.314 17.321 13.496 1.00 63.69 245 SER A N 1
ATOM 1850 C CA . SER A 1 245 ? 8.802 17.907 14.741 1.00 63.69 245 SER A CA 1
ATOM 1851 C C . SER A 1 245 ? 8.745 16.912 15.908 1.00 63.69 245 SER A C 1
ATOM 1853 O O . SER A 1 245 ? 8.679 17.334 17.062 1.00 63.69 245 SER A O 1
ATOM 1855 N N . GLY A 1 246 ? 8.707 15.605 15.614 1.00 70.38 246 GLY A N 1
ATOM 1856 C CA . GLY A 1 246 ? 8.482 14.543 16.599 1.00 70.38 246 GLY A CA 1
ATOM 1857 C C . GLY A 1 246 ? 7.123 14.650 17.302 1.00 70.38 246 GLY A C 1
ATOM 1858 O O . GLY A 1 246 ? 6.886 13.978 18.305 1.00 70.38 246 GLY A O 1
ATOM 1859 N N . ALA A 1 247 ? 6.231 15.521 16.819 1.00 76.44 247 ALA A N 1
ATOM 1860 C CA . ALA A 1 247 ? 4.956 15.792 17.453 1.00 76.44 247 ALA A CA 1
ATOM 1861 C C . ALA A 1 247 ? 3.913 14.750 17.048 1.00 76.44 247 ALA A C 1
ATOM 1863 O O . ALA A 1 247 ? 3.796 14.378 15.879 1.00 76.44 247 ALA A O 1
ATOM 1864 N N . ASP A 1 248 ? 3.083 14.353 18.012 1.00 81.38 248 ASP A N 1
ATOM 1865 C CA . ASP A 1 248 ? 1.878 13.581 17.731 1.00 81.38 248 ASP A CA 1
ATOM 1866 C C . ASP A 1 248 ? 0.817 14.487 17.093 1.00 81.38 248 ASP A C 1
ATOM 1868 O O . ASP A 1 248 ? -0.031 15.068 17.778 1.00 81.38 248 ASP A O 1
ATOM 1872 N N . PHE A 1 249 ? 0.858 14.594 15.755 1.00 80.31 249 PHE A N 1
ATOM 1873 C CA . PHE A 1 249 ? -0.080 15.372 14.915 1.00 80.31 249 PHE A CA 1
ATOM 1874 C C . PHE A 1 249 ? -1.543 14.907 15.025 1.00 80.31 249 PHE A C 1
ATOM 1876 O O . PHE A 1 249 ? -2.484 15.473 14.472 1.00 80.31 249 PHE A O 1
ATOM 1883 N N . CYS A 1 250 ? -1.734 13.846 15.776 1.00 74.62 250 CYS A N 1
ATOM 1884 C CA . CYS A 1 250 ? -2.824 12.925 15.702 1.00 74.62 250 CYS A CA 1
ATOM 1885 C C . CYS A 1 250 ? -3.560 12.883 17.051 1.00 74.62 250 CYS A C 1
ATOM 1887 O O . CYS A 1 250 ? -4.748 12.562 17.115 1.00 74.62 250 CYS A O 1
ATOM 1889 N N . ALA A 1 251 ? -2.891 13.291 18.133 1.00 71.94 251 ALA A N 1
ATOM 1890 C CA . ALA A 1 251 ? -3.453 13.496 19.463 1.00 71.94 251 ALA A CA 1
ATOM 1891 C C . ALA A 1 251 ? -4.581 14.543 19.504 1.00 71.94 251 ALA A C 1
ATOM 1893 O O . ALA A 1 251 ? -5.411 14.501 20.409 1.00 71.94 251 ALA A O 1
ATOM 1894 N N . LYS A 1 252 ? -4.627 15.472 18.540 1.00 71.31 252 LYS A N 1
ATOM 1895 C CA . LYS A 1 252 ? -5.622 16.561 18.485 1.00 71.31 252 LYS A CA 1
ATOM 1896 C C . LYS A 1 252 ? -6.518 16.528 17.246 1.00 71.31 252 LYS A C 1
ATOM 1898 O O . LYS A 1 252 ? -7.370 17.399 17.097 1.00 71.31 252 LYS A O 1
ATOM 1903 N N . SER A 1 253 ? -6.328 15.555 16.355 1.00 84.50 253 SER A N 1
ATOM 1904 C CA . SER A 1 253 ? -7.079 15.491 15.102 1.00 84.50 253 SER A CA 1
ATOM 1905 C C . SER A 1 253 ? -8.346 14.644 15.267 1.00 84.50 253 SER A C 1
ATOM 1907 O O . SER A 1 253 ? -8.235 13.461 15.597 1.00 84.50 253 SER A O 1
ATOM 1909 N N . PRO A 1 254 ? -9.549 15.188 14.986 1.00 86.75 254 PRO A N 1
ATOM 1910 C CA . PRO A 1 254 ? -10.791 14.411 15.010 1.00 86.75 254 PRO A CA 1
ATOM 1911 C C . PRO A 1 254 ? -10.855 13.365 13.887 1.00 86.75 254 PRO A C 1
ATOM 1913 O O . PRO A 1 254 ? -11.726 12.502 13.898 1.00 86.75 254 PRO A O 1
ATOM 1916 N N . GLN A 1 255 ? -9.929 13.428 12.925 1.00 92.88 255 GLN A N 1
ATOM 1917 C CA . GLN A 1 255 ? -9.831 12.489 11.809 1.00 92.88 255 GLN A CA 1
ATOM 1918 C C . GLN A 1 255 ? -9.172 11.163 12.198 1.00 92.88 255 GLN A C 1
ATOM 1920 O O . GLN A 1 255 ? -9.020 10.291 11.345 1.00 92.88 255 GLN A O 1
ATOM 1925 N N . PHE A 1 256 ? -8.788 11.009 13.470 1.00 93.56 256 PHE A N 1
ATOM 1926 C CA . PHE A 1 256 ? -8.215 9.782 13.996 1.00 93.56 256 PHE A CA 1
ATOM 1927 C C . PHE A 1 256 ? -9.004 9.223 15.175 1.00 93.56 256 PHE A C 1
ATOM 1929 O O . PHE A 1 256 ? -9.252 9.893 16.176 1.00 93.56 256 PHE A O 1
ATOM 1936 N N . ILE A 1 257 ? -9.319 7.938 15.082 1.00 94.62 257 ILE A N 1
ATOM 1937 C CA . ILE A 1 257 ? -9.916 7.132 16.137 1.00 94.62 257 ILE A CA 1
ATOM 1938 C C . ILE A 1 257 ? -8.785 6.376 16.833 1.00 94.62 257 ILE A C 1
ATOM 1940 O O . ILE A 1 257 ? -8.079 5.581 16.216 1.00 94.62 257 ILE A O 1
ATOM 1944 N N . LYS A 1 258 ? -8.599 6.631 18.129 1.00 92.94 258 LYS A N 1
ATOM 1945 C CA . LYS A 1 258 ? -7.573 5.973 18.947 1.00 92.94 258 LYS A CA 1
ATOM 1946 C C . LYS A 1 258 ? -8.195 4.834 19.747 1.00 92.94 258 LYS A C 1
ATOM 1948 O O . LYS A 1 258 ? -8.622 5.041 20.881 1.00 92.94 258 LYS A O 1
ATOM 1953 N N . ALA A 1 259 ? -8.273 3.652 19.150 1.00 95.19 259 ALA A N 1
ATOM 1954 C CA . ALA A 1 259 ? -8.845 2.478 19.797 1.00 95.19 259 ALA A CA 1
ATOM 1955 C C . ALA A 1 259 ? -8.319 1.189 19.165 1.00 95.19 2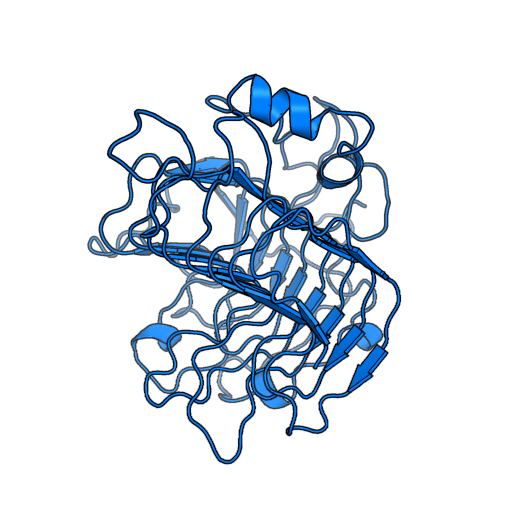59 ALA A C 1
ATOM 1957 O O . ALA A 1 259 ? -7.987 1.183 17.984 1.00 95.19 259 ALA A O 1
ATOM 1958 N N . ASP A 1 260 ? -8.288 0.103 19.936 1.00 96.75 260 ASP A N 1
ATOM 1959 C CA . ASP A 1 260 ? -8.049 -1.234 19.394 1.00 96.75 260 ASP A CA 1
ATOM 1960 C C . ASP A 1 260 ? -9.168 -1.588 18.401 1.00 96.75 260 ASP A C 1
ATOM 1962 O O . ASP A 1 260 ? -10.338 -1.517 18.782 1.00 96.75 260 ASP A O 1
ATOM 1966 N N . PRO A 1 261 ? -8.870 -1.955 17.140 1.00 97.38 261 PRO A N 1
ATOM 1967 C CA . PRO A 1 261 ? -9.908 -2.302 16.178 1.00 97.38 261 PRO A CA 1
ATOM 1968 C C . PRO A 1 261 ? -10.683 -3.573 16.539 1.00 97.38 261 PRO A C 1
ATOM 1970 O O . PRO A 1 261 ? -11.730 -3.785 15.937 1.00 97.38 261 PRO A O 1
ATOM 1973 N N . THR A 1 262 ? -10.213 -4.414 17.468 1.00 97.06 262 THR A N 1
ATOM 1974 C CA . THR A 1 262 ? -10.837 -5.687 17.886 1.00 97.06 262 THR A CA 1
ATOM 1975 C C . THR A 1 262 ? -11.264 -6.561 16.699 1.00 97.06 262 THR A C 1
ATOM 1977 O O . THR A 1 262 ? -12.380 -6.474 16.173 1.00 97.06 262 THR A O 1
ATOM 1980 N N . THR A 1 263 ? -10.348 -7.407 16.243 1.00 96.94 263 THR A N 1
ATOM 1981 C CA . THR A 1 263 ? -10.534 -8.284 15.080 1.00 96.94 263 THR A CA 1
ATOM 1982 C C . THR A 1 263 ? -10.813 -9.728 15.498 1.00 96.94 263 THR A C 1
ATOM 1984 O O . THR A 1 263 ? -10.609 -10.103 16.650 1.00 96.94 263 THR A O 1
ATOM 1987 N N . VAL A 1 264 ? -11.371 -10.534 14.591 1.00 96.50 264 VAL A N 1
ATOM 1988 C CA . VAL A 1 264 ? -11.892 -11.880 14.896 1.00 96.50 264 VAL A CA 1
ATOM 1989 C C . VAL A 1 264 ? -10.816 -12.810 15.460 1.00 96.50 264 VAL A C 1
ATOM 1991 O O . VAL A 1 264 ? -11.045 -13.439 16.490 1.00 96.50 264 VAL A O 1
ATOM 1994 N N . ALA A 1 265 ? -9.674 -12.901 14.784 1.00 95.38 265 ALA A N 1
ATOM 1995 C CA . ALA A 1 265 ? -8.551 -13.767 15.127 1.00 95.38 265 ALA A CA 1
ATOM 1996 C C . ALA A 1 265 ? -7.260 -13.203 14.498 1.00 95.38 265 ALA A C 1
ATOM 1998 O O . ALA A 1 265 ? -6.794 -13.724 13.482 1.00 95.38 265 ALA A O 1
ATOM 1999 N N . PRO A 1 266 ? -6.717 -12.089 15.022 1.00 94.25 266 PRO A N 1
ATOM 2000 C CA . PRO A 1 266 ? -5.510 -11.491 14.465 1.00 94.25 266 PRO A CA 1
ATOM 2001 C C . PRO A 1 266 ? -4.290 -12.412 14.634 1.00 94.25 266 PRO A C 1
ATOM 2003 O O . PRO A 1 266 ? -4.197 -13.109 15.649 1.00 94.25 266 PRO A O 1
ATOM 2006 N N . PRO A 1 267 ? -3.317 -12.363 13.706 1.00 94.12 267 PRO A N 1
ATOM 2007 C CA . PRO A 1 267 ? -2.063 -13.087 13.855 1.00 94.12 267 PRO A CA 1
ATOM 2008 C C . PRO A 1 267 ? -1.279 -12.540 15.055 1.00 94.12 267 PRO A C 1
ATOM 2010 O O . PRO A 1 267 ? -1.298 -11.338 15.349 1.00 94.12 267 PRO A O 1
ATOM 2013 N N . TYR A 1 268 ? -0.584 -13.424 15.767 1.00 93.75 268 TYR A N 1
ATOM 2014 C CA . TYR A 1 268 ? 0.238 -13.038 16.909 1.00 93.75 268 TYR A CA 1
ATOM 2015 C C . TYR A 1 268 ? 1.666 -12.705 16.471 1.00 93.75 268 TYR A C 1
ATOM 2017 O O . TYR A 1 268 ? 2.292 -13.465 15.741 1.00 93.75 268 TYR A O 1
ATOM 2025 N N . PHE A 1 269 ? 2.181 -11.592 16.992 1.00 94.81 269 PHE A N 1
ATOM 2026 C CA . PHE A 1 269 ? 3.588 -11.215 16.909 1.00 94.81 269 PHE A CA 1
ATOM 2027 C C . PHE A 1 269 ? 4.041 -10.765 18.295 1.00 94.81 269 PHE A C 1
ATOM 2029 O O . PHE A 1 269 ? 3.402 -9.883 18.895 1.00 94.81 269 PHE A O 1
ATOM 2036 N N . ASP A 1 270 ? 5.114 -11.379 18.790 1.00 93.88 270 ASP A N 1
ATOM 2037 C CA . ASP A 1 270 ? 5.750 -11.062 20.068 1.00 93.88 270 ASP A CA 1
ATOM 2038 C C . ASP A 1 270 ? 6.319 -9.633 20.004 1.00 93.88 270 ASP A C 1
ATOM 2040 O O . ASP A 1 270 ? 7.087 -9.334 19.089 1.00 93.88 270 ASP A O 1
ATOM 2044 N N . PRO A 1 271 ? 5.962 -8.723 20.924 1.00 89.88 271 PRO A N 1
ATOM 2045 C CA . PRO A 1 271 ? 6.452 -7.345 20.911 1.00 89.88 271 PRO A CA 1
ATOM 2046 C C . PRO A 1 271 ? 7.953 -7.210 21.208 1.00 89.88 271 PRO A C 1
ATOM 2048 O O . PRO A 1 271 ? 8.465 -6.101 21.151 1.00 89.88 271 PRO A O 1
ATOM 2051 N N . SER A 1 272 ? 8.664 -8.285 21.548 1.00 87.50 272 SER A N 1
ATOM 2052 C CA . SER A 1 272 ? 10.088 -8.280 21.906 1.00 87.50 272 SER A CA 1
ATOM 2053 C C . SER A 1 272 ? 10.987 -9.085 20.959 1.00 87.50 272 SER A C 1
ATOM 2055 O O . SER A 1 272 ? 12.208 -8.943 21.022 1.00 87.50 272 SER A O 1
ATOM 2057 N N . ALA A 1 273 ? 10.415 -9.893 20.059 1.00 88.56 273 ALA A N 1
ATOM 2058 C CA . ALA A 1 273 ? 11.181 -10.757 19.161 1.00 88.56 273 ALA A CA 1
ATOM 2059 C C . ALA A 1 273 ? 11.321 -10.150 17.753 1.00 88.56 273 ALA A C 1
ATOM 2061 O O . ALA A 1 273 ? 10.343 -10.012 17.022 1.00 88.56 273 ALA A O 1
ATOM 2062 N N . SER A 1 274 ? 12.546 -9.819 17.347 1.00 83.06 274 SER A N 1
ATOM 2063 C CA . SER A 1 274 ? 12.845 -9.397 15.969 1.00 83.06 274 SER A CA 1
ATOM 2064 C C . SER A 1 274 ? 12.782 -10.574 14.984 1.00 83.06 274 SER A C 1
ATOM 2066 O O . SER A 1 274 ? 12.817 -11.737 15.388 1.00 83.06 274 SER A O 1
ATOM 2068 N N . GLY A 1 275 ? 12.693 -10.289 13.682 1.00 87.69 275 GLY A N 1
ATOM 2069 C CA . GLY A 1 275 ? 12.792 -11.310 12.630 1.00 87.69 275 GLY A CA 1
ATOM 2070 C C . GLY A 1 275 ? 11.507 -12.097 12.366 1.00 87.69 275 GLY A C 1
ATOM 2071 O O . GLY A 1 275 ? 11.483 -12.972 11.501 1.00 87.69 275 GLY A O 1
ATOM 2072 N N . GLN A 1 276 ? 10.412 -11.791 13.070 1.00 93.56 276 GLN A N 1
ATOM 2073 C CA . GLN A 1 276 ? 9.139 -12.507 12.923 1.00 93.56 276 GLN A CA 1
ATOM 2074 C C . GLN A 1 276 ? 8.497 -12.340 11.533 1.00 93.56 276 GLN A C 1
ATOM 2076 O O . GLN A 1 276 ? 7.613 -13.119 11.187 1.00 93.56 276 GLN A O 1
ATOM 2081 N N . TYR A 1 277 ? 8.981 -11.410 10.699 1.00 93.56 277 TYR A N 1
ATOM 2082 C CA . TYR A 1 277 ? 8.604 -11.320 9.284 1.00 93.56 277 TYR A CA 1
ATOM 2083 C C . TYR A 1 277 ? 8.890 -12.616 8.508 1.00 93.56 277 TYR A C 1
ATOM 2085 O O . TYR A 1 277 ? 8.096 -13.007 7.656 1.00 93.56 277 TYR A O 1
ATOM 2093 N N . ALA A 1 278 ? 9.966 -13.333 8.855 1.00 92.94 278 ALA A N 1
ATOM 2094 C CA . ALA A 1 278 ? 10.374 -14.568 8.181 1.00 92.94 278 ALA A CA 1
ATOM 2095 C C . ALA A 1 278 ? 9.460 -15.763 8.496 1.00 92.94 278 ALA A C 1
ATOM 2097 O O . ALA A 1 278 ? 9.428 -16.747 7.763 1.00 92.94 278 ALA A O 1
ATOM 2098 N N . THR A 1 279 ? 8.722 -15.690 9.605 1.00 92.31 279 THR A N 1
ATOM 2099 C CA . THR A 1 279 ? 7.802 -16.743 10.067 1.00 92.31 279 THR A CA 1
ATOM 2100 C C . THR A 1 279 ? 6.358 -16.256 10.131 1.00 92.31 279 THR A C 1
ATOM 2102 O O . THR A 1 279 ? 5.502 -16.937 10.697 1.00 92.31 279 THR A O 1
ATOM 2105 N N . ALA A 1 280 ? 6.078 -15.090 9.535 1.00 93.62 280 ALA A N 1
ATOM 2106 C CA . ALA A 1 280 ? 4.745 -14.524 9.483 1.00 93.62 280 ALA A CA 1
ATOM 2107 C C . ALA A 1 280 ? 3.779 -15.519 8.830 1.00 93.62 280 ALA A C 1
ATOM 2109 O O . ALA A 1 280 ? 4.050 -16.087 7.769 1.00 93.62 280 ALA A O 1
ATOM 2110 N N . GLU A 1 281 ? 2.648 -15.738 9.497 1.00 90.69 281 GLU A N 1
ATOM 2111 C CA . GLU A 1 281 ? 1.661 -16.725 9.085 1.00 90.69 281 GLU A CA 1
ATOM 2112 C C . GLU A 1 281 ? 1.178 -16.443 7.653 1.00 90.69 281 GLU A C 1
ATOM 2114 O O . GLU A 1 281 ? 0.751 -15.322 7.364 1.00 90.69 281 GLU A O 1
ATOM 2119 N N . PRO A 1 282 ? 1.215 -17.420 6.733 1.00 87.75 282 PRO A N 1
ATOM 2120 C CA . PRO A 1 282 ? 0.852 -17.167 5.350 1.00 87.75 282 PRO A CA 1
ATOM 2121 C C . PRO A 1 282 ? -0.634 -16.771 5.196 1.00 87.75 282 PRO A C 1
ATOM 2123 O O . PRO A 1 282 ? -1.494 -17.286 5.919 1.00 87.75 282 PRO A O 1
ATOM 2126 N N . PRO A 1 283 ? -0.972 -15.926 4.201 1.00 88.94 283 PRO A N 1
ATOM 2127 C CA . PRO A 1 283 ? -2.319 -15.377 3.972 1.00 88.94 283 PRO A CA 1
ATOM 2128 C C . PRO A 1 283 ? -3.482 -16.373 3.999 1.00 88.94 283 PRO A C 1
ATOM 2130 O O . PRO A 1 283 ? -4.575 -16.053 4.462 1.00 88.94 283 PRO A O 1
ATOM 2133 N N . PHE A 1 284 ? -3.268 -17.598 3.518 1.00 87.00 284 PHE A N 1
ATOM 2134 C CA . PHE A 1 284 ? -4.317 -18.618 3.455 1.00 87.00 284 PHE A CA 1
ATOM 2135 C C . PHE A 1 284 ? -4.724 -19.177 4.828 1.00 87.00 284 PHE A C 1
ATOM 2137 O O . PHE A 1 284 ? -5.812 -19.746 4.949 1.00 87.00 284 PHE A O 1
ATOM 2144 N N . LEU A 1 285 ? -3.892 -19.014 5.862 1.00 87.50 285 LEU A N 1
ATOM 2145 C CA . LEU A 1 285 ? -4.245 -19.383 7.234 1.00 87.50 285 LEU A CA 1
ATOM 2146 C C . LEU A 1 285 ? -4.942 -18.238 7.977 1.00 87.50 285 LEU A C 1
ATOM 2148 O O . LEU A 1 285 ? -5.850 -18.507 8.764 1.00 87.50 285 LEU A O 1
ATOM 2152 N N . LEU A 1 286 ? -4.627 -16.980 7.632 1.00 87.06 286 LEU A N 1
ATOM 2153 C CA . LEU A 1 286 ? -5.284 -15.805 8.209 1.00 87.06 286 LEU A CA 1
ATOM 2154 C C . LEU A 1 286 ? -6.808 -15.843 8.014 1.00 87.06 286 LEU A C 1
ATOM 2156 O O . LEU A 1 286 ? -7.559 -15.440 8.905 1.00 87.06 286 LEU A O 1
ATOM 2160 N N . ARG A 1 287 ? -7.283 -16.318 6.853 1.00 84.31 287 ARG A N 1
ATOM 2161 C CA . ARG A 1 287 ? -8.706 -16.277 6.467 1.00 84.31 287 ARG A CA 1
ATOM 2162 C C . ARG A 1 287 ? -9.275 -14.863 6.699 1.00 84.31 287 ARG A C 1
ATOM 2164 O O . ARG A 1 287 ? -8.732 -13.892 6.195 1.00 84.31 287 ARG A O 1
ATOM 2171 N N . ASN A 1 288 ? -10.334 -14.745 7.502 1.00 89.94 288 ASN A N 1
ATOM 2172 C CA . ASN A 1 288 ? -10.953 -13.481 7.912 1.00 89.94 288 ASN A CA 1
ATOM 2173 C C . ASN A 1 288 ? -10.503 -13.034 9.314 1.00 89.94 288 ASN A C 1
ATOM 2175 O O . ASN A 1 288 ? -11.242 -12.336 10.003 1.00 89.94 288 ASN A O 1
ATOM 2179 N N . GLY A 1 289 ? -9.319 -13.447 9.770 1.00 94.88 289 GLY A N 1
ATOM 2180 C CA . GLY A 1 289 ? -8.817 -13.158 11.115 1.00 94.88 289 GLY A CA 1
ATOM 2181 C C . GLY A 1 289 ? -8.749 -11.663 11.434 1.00 94.88 289 GLY A C 1
ATOM 2182 O O . GLY A 1 289 ? -8.998 -11.261 12.567 1.00 94.88 289 GLY A O 1
ATOM 2183 N N . LEU A 1 290 ? -8.523 -10.824 10.418 1.00 96.88 290 LEU A N 1
ATOM 2184 C CA . LEU A 1 290 ? -8.515 -9.361 10.539 1.00 96.88 290 LEU A CA 1
ATOM 2185 C C . LEU A 1 290 ? -9.871 -8.688 10.262 1.00 96.88 290 LEU A C 1
ATOM 2187 O O . LEU A 1 290 ? -9.949 -7.459 10.273 1.00 96.88 290 LEU A O 1
ATOM 2191 N N . ALA A 1 291 ? -10.945 -9.452 10.044 1.00 96.69 291 ALA A N 1
ATOM 2192 C CA . ALA A 1 291 ? -12.291 -8.892 9.999 1.00 96.69 291 ALA A CA 1
ATOM 2193 C C . ALA A 1 291 ? -12.698 -8.348 11.380 1.00 96.69 291 ALA A C 1
ATOM 2195 O O . ALA A 1 291 ? -12.231 -8.822 12.418 1.00 96.69 291 ALA A O 1
ATOM 2196 N N . LEU A 1 292 ? -13.581 -7.350 11.399 1.00 97.31 292 LEU A N 1
ATOM 2197 C CA . LEU A 1 292 ? -13.995 -6.660 12.622 1.00 97.31 292 LEU A CA 1
ATOM 2198 C C . LEU A 1 292 ? -14.981 -7.497 13.444 1.00 97.31 292 LEU A C 1
ATOM 2200 O O . LEU A 1 292 ? -15.995 -7.964 12.917 1.00 97.31 292 LEU A O 1
ATOM 2204 N N . GLN A 1 293 ? -14.762 -7.611 14.755 1.00 97.00 293 GLN A N 1
ATOM 2205 C CA . GLN A 1 293 ? -15.736 -8.218 15.671 1.00 97.00 293 GLN A CA 1
ATOM 2206 C C . GLN A 1 293 ? -16.978 -7.327 15.861 1.00 97.00 293 GLN A C 1
ATOM 2208 O O . GLN A 1 293 ? -16.894 -6.106 15.679 1.00 97.00 293 GLN A O 1
ATOM 2213 N N . PRO A 1 294 ? -18.144 -7.893 16.237 1.00 95.44 294 PRO A N 1
ATOM 2214 C CA . PRO A 1 294 ? -19.277 -7.103 16.714 1.00 95.44 294 PRO A CA 1
ATOM 2215 C C . PRO A 1 294 ? -18.858 -6.169 17.856 1.00 95.44 294 PRO A C 1
ATOM 2217 O O . PRO A 1 294 ? -18.187 -6.596 18.788 1.00 95.44 294 PRO A O 1
ATOM 2220 N N . GLY A 1 295 ? -19.244 -4.894 17.777 1.00 94.62 295 GLY A N 1
ATOM 2221 C CA . GLY A 1 295 ? -18.858 -3.876 18.764 1.00 94.62 295 GLY A CA 1
ATOM 2222 C C . GLY A 1 295 ? -17.488 -3.232 18.533 1.00 94.62 295 GLY A C 1
ATOM 2223 O O . GLY A 1 295 ? -17.119 -2.332 19.285 1.00 94.62 295 GLY A O 1
ATOM 2224 N N . SER A 1 296 ? -16.762 -3.635 17.485 1.00 98.00 296 SER A N 1
ATOM 2225 C CA . SER A 1 296 ? -15.503 -2.993 17.113 1.00 98.00 296 SER A CA 1
ATOM 2226 C C . SER A 1 296 ? -15.665 -1.478 16.928 1.00 98.00 296 SER A C 1
ATOM 2228 O O . SER A 1 296 ? -16.601 -1.039 16.249 1.00 98.00 296 SER A O 1
ATOM 2230 N N . PRO A 1 297 ? -14.725 -0.663 17.444 1.00 97.12 297 PRO A N 1
ATOM 2231 C CA . PRO A 1 297 ? -14.752 0.786 17.271 1.00 97.12 297 PRO A CA 1
ATOM 2232 C C . PRO A 1 297 ? -14.463 1.224 15.832 1.00 97.12 297 PRO A C 1
ATOM 2234 O O . PRO A 1 297 ? -14.576 2.410 15.547 1.00 97.12 297 PRO A O 1
ATOM 2237 N N . ALA A 1 298 ? -14.095 0.304 14.936 1.00 97.12 298 ALA A N 1
ATOM 2238 C CA . ALA A 1 298 ? -13.925 0.560 13.509 1.00 97.12 298 ALA A CA 1
ATOM 2239 C C . ALA A 1 298 ? -15.224 0.396 12.699 1.00 97.12 298 ALA A C 1
ATOM 2241 O O . ALA A 1 298 ? -15.271 0.802 11.536 1.00 97.12 298 ALA A O 1
ATOM 2242 N N . ARG A 1 299 ? -16.282 -0.189 13.278 1.00 95.81 299 ARG A N 1
ATOM 2243 C CA . ARG A 1 299 ? -17.538 -0.407 12.552 1.00 95.81 299 ARG A CA 1
ATOM 2244 C C . ARG A 1 299 ? -18.320 0.886 12.362 1.00 95.81 299 ARG A C 1
ATOM 2246 O O . ARG A 1 299 ? -18.507 1.640 13.314 1.00 95.81 299 ARG A O 1
ATOM 2253 N N . CYS A 1 300 ? -18.827 1.110 11.152 1.00 94.19 300 CYS A N 1
ATOM 2254 C CA . CYS A 1 300 ? -19.630 2.289 10.801 1.00 94.19 300 CYS A CA 1
ATOM 2255 C C . CYS A 1 300 ? -18.959 3.642 11.113 1.00 94.19 300 CYS A C 1
ATOM 2257 O O . CYS A 1 300 ? -19.638 4.596 11.499 1.00 94.19 300 CYS A O 1
ATOM 2259 N N . ARG A 1 301 ? -17.629 3.730 11.013 1.00 94.88 301 ARG A N 1
ATOM 2260 C CA . ARG A 1 301 ? -16.874 4.960 11.314 1.00 94.88 301 ARG A CA 1
ATOM 2261 C C . ARG A 1 301 ? -16.231 5.621 10.107 1.00 94.88 301 ARG A C 1
ATOM 2263 O O . ARG A 1 301 ? -15.695 6.714 10.260 1.00 94.88 301 ARG A O 1
ATOM 2270 N N . GLY A 1 302 ? -16.257 4.961 8.958 1.00 94.00 302 GLY A N 1
ATOM 2271 C CA . GLY A 1 302 ? -15.657 5.454 7.733 1.00 94.00 302 GLY A CA 1
ATOM 2272 C C . GLY A 1 302 ? -16.534 6.448 6.990 1.00 94.00 302 GLY A C 1
ATOM 2273 O O . GLY A 1 302 ? -17.673 6.734 7.362 1.00 94.00 302 GLY A O 1
ATOM 2274 N N . VAL A 1 303 ? -15.973 6.956 5.904 1.00 92.94 303 VAL A N 1
ATOM 2275 C CA . VAL A 1 303 ? -16.599 7.906 4.983 1.00 92.94 303 VAL A CA 1
ATOM 2276 C C . VAL A 1 303 ? -16.439 7.421 3.547 1.00 92.94 303 VAL A C 1
ATOM 2278 O O . VAL A 1 303 ? -15.499 6.693 3.248 1.00 92.94 303 VAL A O 1
ATOM 2281 N N . ASP A 1 304 ? -17.333 7.830 2.646 1.00 93.00 304 ASP A N 1
ATOM 2282 C CA . ASP A 1 304 ? -17.191 7.517 1.220 1.00 93.00 304 ASP A CA 1
ATOM 2283 C C . ASP A 1 304 ? -15.978 8.276 0.647 1.00 93.00 304 ASP A C 1
ATOM 2285 O O . ASP A 1 304 ? -16.036 9.511 0.533 1.00 93.00 304 ASP A O 1
ATOM 2289 N N . PRO A 1 305 ? -14.894 7.578 0.256 1.00 91.31 305 PRO A N 1
ATOM 2290 C CA . PRO A 1 305 ? -13.667 8.241 -0.163 1.00 91.31 305 PRO A CA 1
ATOM 2291 C C . PRO A 1 305 ? -13.832 9.073 -1.446 1.00 91.31 305 PRO A C 1
ATOM 2293 O O . PRO A 1 305 ? -13.102 10.032 -1.675 1.00 91.31 305 PRO A O 1
ATOM 2296 N N . THR A 1 306 ? -14.846 8.769 -2.260 1.00 90.50 306 THR A N 1
ATOM 2297 C CA . THR A 1 306 ? -15.133 9.480 -3.516 1.00 90.50 306 THR A CA 1
ATOM 2298 C C . THR A 1 306 ? -15.823 10.833 -3.326 1.00 90.50 306 THR A C 1
ATOM 2300 O O . THR A 1 306 ? -16.147 11.522 -4.298 1.00 90.50 306 THR A O 1
ATOM 2303 N N . THR A 1 307 ? -16.116 11.185 -2.075 1.00 90.94 307 THR A N 1
ATOM 2304 C CA . THR A 1 307 ? -16.817 12.416 -1.686 1.00 90.94 307 THR A CA 1
ATOM 2305 C C . THR A 1 307 ? -15.978 13.303 -0.776 1.00 90.94 307 THR A C 1
ATOM 2307 O O . THR A 1 307 ? -16.459 14.335 -0.306 1.00 90.94 307 THR A O 1
ATOM 2310 N N . LEU A 1 308 ? -14.728 12.909 -0.520 1.00 91.44 308 LEU A N 1
ATOM 2311 C CA . LEU A 1 308 ? -13.830 13.661 0.338 1.00 91.44 308 LEU A CA 1
ATOM 2312 C C . LEU A 1 308 ? -13.543 15.050 -0.253 1.00 91.44 308 LEU A C 1
ATOM 2314 O O . LEU A 1 308 ? -13.372 15.184 -1.470 1.00 91.44 308 LEU A O 1
ATOM 2318 N N . PRO A 1 309 ? -13.476 16.094 0.591 1.00 91.50 309 PRO A N 1
ATOM 2319 C CA . PRO A 1 309 ? -13.100 17.426 0.141 1.00 91.50 309 PRO A CA 1
ATOM 2320 C C . PRO A 1 309 ? -11.739 17.408 -0.559 1.00 91.50 309 PRO A C 1
ATOM 2322 O O . PRO A 1 309 ? -10.803 16.801 -0.057 1.00 91.50 309 PRO A O 1
ATOM 2325 N N . GLY A 1 310 ? -11.627 18.098 -1.694 1.00 86.62 310 GLY A N 1
ATOM 2326 C CA . GLY A 1 310 ? -10.364 18.230 -2.425 1.00 86.62 310 GLY A CA 1
ATOM 2327 C C . GLY A 1 310 ? -10.032 17.082 -3.382 1.00 86.62 310 GLY A C 1
ATOM 2328 O O . GLY A 1 310 ? -9.046 17.203 -4.106 1.00 86.62 310 GLY A O 1
ATOM 2329 N N . VAL A 1 311 ? -10.850 16.022 -3.452 1.00 85.44 311 VAL A N 1
ATOM 2330 C CA . VAL A 1 311 ? -10.735 14.997 -4.503 1.00 85.44 311 VAL A CA 1
ATOM 2331 C C . VAL A 1 311 ? -11.190 15.575 -5.857 1.00 85.44 311 VAL A C 1
ATOM 2333 O O . VAL A 1 311 ? -12.326 16.046 -5.952 1.00 85.44 311 VAL A O 1
ATOM 2336 N N . PRO A 1 312 ? -10.354 15.558 -6.920 1.00 86.25 312 PRO A N 1
ATOM 2337 C CA . PRO A 1 312 ? -10.681 16.046 -8.236 1.00 86.25 312 PRO A CA 1
ATOM 2338 C C . PRO A 1 312 ? -11.869 15.300 -8.786 1.00 86.25 312 PRO A C 1
ATOM 2340 O O . PRO A 1 312 ? -12.008 14.086 -8.617 1.00 86.25 312 PRO A O 1
ATOM 2343 N N . ALA A 1 313 ? -12.683 16.044 -9.525 1.00 89.00 313 ALA A N 1
ATOM 2344 C CA . ALA A 1 313 ? -13.880 15.517 -10.150 1.00 89.00 313 ALA A CA 1
ATOM 2345 C C . ALA A 1 313 ? -13.577 14.283 -11.009 1.00 89.00 313 ALA A C 1
ATOM 2347 O O . ALA A 1 313 ? -14.338 13.323 -10.953 1.00 89.00 313 ALA A O 1
ATOM 2348 N N . GLN A 1 314 ? -12.454 14.281 -11.735 1.00 89.31 314 GLN A N 1
ATOM 2349 C CA . GLN A 1 314 ? -12.086 13.166 -12.602 1.00 89.31 314 GLN A CA 1
ATOM 2350 C C . GLN A 1 314 ? -11.668 11.915 -11.815 1.00 89.31 314 GLN A C 1
ATOM 2352 O O . GLN A 1 314 ? -12.165 10.834 -12.098 1.00 89.31 314 GLN A O 1
ATOM 2357 N N . ILE A 1 315 ? -10.880 12.055 -10.745 1.00 89.00 315 ILE A N 1
ATOM 2358 C CA . ILE A 1 315 ? -10.522 10.932 -9.860 1.00 89.00 315 ILE A CA 1
ATOM 2359 C C . ILE A 1 315 ? -11.764 10.351 -9.181 1.00 89.00 315 ILE A C 1
ATOM 2361 O O . ILE A 1 315 ? -11.958 9.136 -9.145 1.00 89.00 315 ILE A O 1
ATOM 2365 N N . ALA A 1 316 ? -12.653 11.213 -8.682 1.00 90.62 316 ALA A N 1
ATOM 2366 C CA . ALA A 1 316 ? -13.927 10.783 -8.118 1.00 90.62 316 ALA A CA 1
ATOM 2367 C C . ALA A 1 316 ? -14.821 10.094 -9.163 1.00 90.62 316 ALA A C 1
ATOM 2369 O O . ALA A 1 316 ? -15.493 9.115 -8.835 1.00 90.62 316 ALA A O 1
ATOM 2370 N N . ALA A 1 317 ? -14.838 10.585 -10.405 1.00 92.38 317 ALA A N 1
ATOM 2371 C CA . ALA A 1 317 ? -15.575 9.977 -11.508 1.00 92.38 317 ALA A CA 1
ATOM 2372 C C . ALA A 1 317 ? -15.006 8.600 -11.871 1.00 92.38 317 ALA A C 1
ATOM 2374 O O . ALA A 1 317 ? -15.777 7.651 -12.003 1.00 92.38 317 ALA A O 1
ATOM 2375 N N . ASP A 1 318 ? -13.683 8.455 -11.938 1.00 92.31 318 ASP A N 1
ATOM 2376 C CA . ASP A 1 318 ? -13.019 7.185 -12.233 1.00 92.31 318 ASP A CA 1
ATOM 2377 C C . ASP A 1 318 ? -13.253 6.153 -11.135 1.00 92.31 318 ASP A C 1
ATOM 2379 O O . ASP A 1 318 ? -13.518 4.994 -11.440 1.00 92.31 318 ASP A O 1
ATOM 2383 N N . MET A 1 319 ? -13.246 6.566 -9.865 1.00 90.75 319 MET A N 1
ATOM 2384 C CA . MET A 1 319 ? -13.606 5.696 -8.740 1.00 90.75 319 MET A CA 1
ATOM 2385 C C . MET A 1 319 ? -15.082 5.275 -8.748 1.00 90.75 319 MET A C 1
ATOM 2387 O O . MET A 1 319 ? -15.422 4.215 -8.228 1.00 90.75 319 MET A O 1
ATOM 2391 N N . LYS A 1 320 ? -15.968 6.093 -9.328 1.00 91.75 320 LYS A N 1
ATOM 2392 C CA . LYS A 1 320 ? -17.405 5.798 -9.481 1.00 91.75 320 LYS A CA 1
ATOM 2393 C C . LYS A 1 320 ? -17.736 5.092 -10.795 1.00 91.75 320 LYS A C 1
ATOM 2395 O O . LYS A 1 320 ? -18.866 4.631 -10.962 1.00 91.75 320 LYS A O 1
ATOM 2400 N N . ASN A 1 321 ? -16.788 5.005 -11.727 1.00 92.31 321 ASN A N 1
ATOM 2401 C CA . ASN A 1 321 ? -16.990 4.371 -13.022 1.00 92.31 321 ASN A CA 1
ATOM 2402 C C . ASN A 1 321 ? -17.403 2.903 -12.817 1.00 92.31 321 ASN A C 1
ATOM 2404 O O . ASN A 1 321 ? -16.738 2.209 -12.049 1.00 92.31 321 ASN A O 1
ATOM 2408 N N . PRO A 1 322 ? -18.435 2.383 -13.508 1.00 88.19 322 PRO A N 1
ATOM 2409 C CA . PRO A 1 322 ? -18.879 0.994 -13.361 1.00 88.19 322 PRO A CA 1
ATOM 2410 C C . PRO A 1 322 ? -17.773 -0.066 -13.477 1.00 88.19 322 PRO A C 1
ATOM 2412 O O . PRO A 1 322 ? -17.879 -1.123 -12.859 1.00 88.19 322 PRO A O 1
ATOM 2415 N N . SER A 1 323 ? -16.704 0.218 -14.226 1.00 86.00 323 SER A N 1
ATOM 2416 C CA . SER A 1 323 ? -15.560 -0.691 -14.396 1.00 86.00 323 SER A CA 1
ATOM 2417 C C . SER A 1 323 ? -14.616 -0.723 -13.188 1.00 86.00 323 SER A C 1
ATOM 2419 O O . SER A 1 323 ? -13.903 -1.703 -13.006 1.00 86.00 323 SER A O 1
ATOM 2421 N N . ASN A 1 324 ? -14.635 0.317 -12.350 1.00 86.56 324 ASN A N 1
ATOM 2422 C CA . ASN A 1 324 ? -13.703 0.542 -11.238 1.00 86.56 324 ASN A CA 1
ATOM 2423 C C . ASN A 1 324 ? -14.408 0.634 -9.877 1.00 86.56 324 ASN A C 1
ATOM 2425 O O . ASN A 1 324 ? -13.766 0.523 -8.837 1.00 86.56 324 ASN A O 1
ATOM 2429 N N . VAL A 1 325 ? -15.733 0.811 -9.867 1.00 87.94 325 VAL A N 1
ATOM 2430 C CA . VAL A 1 325 ? -16.555 1.034 -8.667 1.00 87.94 325 VAL A CA 1
ATOM 2431 C C . VAL A 1 325 ? -16.369 -0.066 -7.623 1.00 87.94 325 VAL A C 1
ATOM 2433 O O . VAL A 1 325 ? -16.495 0.174 -6.424 1.00 87.94 325 VAL A O 1
ATOM 2436 N N . TYR A 1 326 ? -16.007 -1.274 -8.060 1.00 91.12 326 TYR A N 1
ATOM 2437 C CA . TYR A 1 326 ? -15.731 -2.395 -7.173 1.00 91.12 326 TYR A CA 1
ATOM 2438 C C . TYR A 1 326 ? -14.488 -2.185 -6.295 1.00 91.12 326 TYR A C 1
ATOM 2440 O O . TYR A 1 326 ? -14.450 -2.735 -5.199 1.00 91.12 326 TYR A O 1
ATOM 2448 N N . PHE A 1 327 ? -13.511 -1.375 -6.720 1.00 92.12 327 PHE A N 1
ATOM 2449 C CA . PHE A 1 327 ? -12.335 -1.054 -5.908 1.00 92.12 327 PHE A CA 1
ATOM 2450 C C . PHE A 1 327 ? -12.693 -0.263 -4.653 1.00 92.12 327 PHE A C 1
ATOM 2452 O O . PHE A 1 327 ? -11.988 -0.365 -3.659 1.00 92.12 327 PHE A O 1
ATOM 2459 N N . ILE A 1 328 ? -13.772 0.523 -4.686 1.00 92.94 328 ILE A N 1
ATOM 2460 C CA . ILE A 1 328 ? -14.190 1.362 -3.559 1.00 92.94 328 ILE A CA 1
ATOM 2461 C C . ILE A 1 328 ? -15.387 0.758 -2.831 1.00 92.94 328 ILE A C 1
ATOM 2463 O O . ILE A 1 328 ? -15.376 0.654 -1.609 1.00 92.94 328 ILE A O 1
ATOM 2467 N N . TYR A 1 329 ? -16.414 0.344 -3.572 1.00 93.88 329 TYR A N 1
ATOM 2468 C CA . TYR A 1 329 ? -17.711 -0.052 -3.019 1.00 93.88 329 TYR A CA 1
ATOM 2469 C C . TYR A 1 329 ? -17.851 -1.556 -2.790 1.00 93.88 329 TYR A C 1
ATOM 2471 O O . TYR A 1 329 ? -18.944 -2.051 -2.509 1.00 93.88 329 TYR A O 1
ATOM 2479 N N . ARG A 1 330 ? -16.752 -2.305 -2.879 1.00 93.94 330 ARG A N 1
ATOM 2480 C CA . ARG A 1 330 ? -16.654 -3.647 -2.312 1.00 93.94 330 ARG A CA 1
ATOM 2481 C C . ARG A 1 330 ? -15.445 -3.718 -1.398 1.00 93.94 330 ARG A C 1
ATOM 2483 O O . ARG A 1 330 ? -14.484 -2.984 -1.583 1.00 93.94 330 ARG A O 1
ATOM 2490 N N . ASN A 1 331 ? -15.536 -4.542 -0.367 1.00 94.06 331 ASN A N 1
ATOM 2491 C CA . ASN A 1 331 ? -14.411 -4.851 0.505 1.00 94.06 331 ASN A CA 1
ATOM 2492 C C . ASN A 1 331 ? -13.542 -5.967 -0.112 1.00 94.06 331 ASN A C 1
ATOM 2494 O O . ASN A 1 331 ? -13.891 -6.516 -1.158 1.00 94.06 331 ASN A O 1
ATOM 2498 N N . LEU A 1 332 ? -12.474 -6.359 0.585 1.00 94.88 332 LEU A N 1
ATOM 2499 C CA . LEU A 1 332 ? -11.564 -7.438 0.176 1.00 94.88 332 LEU A CA 1
ATOM 2500 C C . LEU A 1 332 ? -12.269 -8.770 -0.154 1.00 94.88 332 LEU A C 1
ATOM 2502 O O . LEU A 1 332 ? -11.823 -9.522 -1.012 1.00 94.88 332 LEU A O 1
ATOM 2506 N N . ASN A 1 333 ? -13.381 -9.064 0.521 1.00 93.19 333 ASN A N 1
ATOM 2507 C CA . ASN A 1 333 ? -14.159 -10.292 0.341 1.00 93.19 333 ASN A CA 1
ATOM 2508 C C . ASN A 1 333 ? -15.288 -10.144 -0.694 1.00 93.19 333 ASN A C 1
ATOM 2510 O O . ASN A 1 333 ? -16.111 -11.046 -0.849 1.00 93.19 333 ASN A O 1
ATOM 2514 N N . GLY A 1 334 ? -15.380 -8.998 -1.368 1.00 92.94 334 GLY A N 1
ATOM 2515 C CA . GLY A 1 334 ? -16.442 -8.696 -2.320 1.00 92.94 334 GLY A CA 1
ATOM 2516 C C . GLY A 1 334 ? -17.770 -8.253 -1.693 1.00 92.94 334 GLY A C 1
ATOM 2517 O O . GLY A 1 334 ? -18.718 -7.994 -2.443 1.00 92.94 334 GLY A O 1
ATOM 2518 N N . ASN A 1 335 ? -17.871 -8.116 -0.363 1.00 93.19 335 ASN A N 1
ATOM 2519 C CA . ASN A 1 335 ? -19.073 -7.580 0.285 1.00 93.19 335 ASN A CA 1
ATOM 2520 C C . ASN A 1 335 ? -19.250 -6.115 -0.107 1.00 93.19 335 ASN A C 1
ATOM 2522 O O . ASN A 1 335 ? -18.282 -5.354 -0.126 1.00 93.19 335 ASN A O 1
ATOM 2526 N N . ALA A 1 336 ? -20.486 -5.715 -0.395 1.00 92.12 336 ALA A N 1
ATOM 2527 C CA . ALA A 1 336 ? -20.789 -4.339 -0.757 1.00 92.12 336 ALA A CA 1
ATOM 2528 C C . ALA A 1 336 ? -20.517 -3.391 0.418 1.00 92.12 336 ALA A C 1
ATOM 2530 O O . ALA A 1 336 ? -20.923 -3.660 1.548 1.00 92.12 336 ALA A O 1
ATOM 2531 N N . ARG A 1 337 ? -19.879 -2.259 0.129 1.00 91.25 337 ARG A N 1
ATOM 2532 C CA . ARG A 1 337 ? -19.870 -1.098 1.013 1.00 91.25 337 ARG A CA 1
ATOM 2533 C C . ARG A 1 337 ? -21.013 -0.184 0.603 1.00 91.25 337 ARG A C 1
ATOM 2535 O O . ARG A 1 337 ? -21.200 0.047 -0.596 1.00 91.25 337 ARG A O 1
ATOM 2542 N N . PRO A 1 338 ? -21.810 0.301 1.555 1.00 81.56 338 PRO A N 1
ATOM 2543 C CA . PRO A 1 338 ? -22.991 1.055 1.203 1.00 81.56 338 PRO A CA 1
ATOM 2544 C C . PRO A 1 338 ? -22.597 2.487 0.799 1.00 81.56 338 PRO A C 1
ATOM 2546 O O . PRO A 1 338 ? -21.657 3.069 1.338 1.00 81.56 338 PRO A O 1
ATOM 2549 N N . CYS A 1 339 ? -23.285 3.052 -0.196 1.00 67.00 339 CYS A N 1
ATOM 2550 C CA . CYS A 1 339 ? -23.044 4.432 -0.622 1.00 67.00 339 CYS A CA 1
ATOM 2551 C C . CYS A 1 339 ? -23.473 5.420 0.482 1.00 67.00 339 CYS A C 1
ATOM 2553 O O . CYS A 1 339 ? -24.401 5.122 1.231 1.00 67.00 339 CYS A O 1
ATOM 2555 N N . MET A 1 340 ? -22.794 6.574 0.556 1.00 56.81 340 MET A N 1
ATOM 2556 C CA . MET A 1 340 ? -23.049 7.767 1.396 1.00 56.81 340 MET A CA 1
ATOM 2557 C C . MET A 1 340 ? -24.127 7.680 2.506 1.00 56.81 340 MET A C 1
ATOM 2559 O O . MET A 1 340 ? -25.311 7.484 2.243 1.00 56.81 340 MET A O 1
ATOM 2563 N N . GLY A 1 341 ? -23.742 7.998 3.750 1.00 57.03 341 GLY A N 1
ATOM 2564 C CA . GLY A 1 341 ? -24.677 8.211 4.876 1.00 57.03 341 GLY A CA 1
ATOM 2565 C C . GLY A 1 341 ? -25.128 6.938 5.600 1.00 57.03 341 GLY A C 1
ATOM 2566 O O . GLY A 1 341 ? -25.963 6.987 6.500 1.00 57.03 341 GLY A O 1
ATOM 2567 N N . SER A 1 342 ? -24.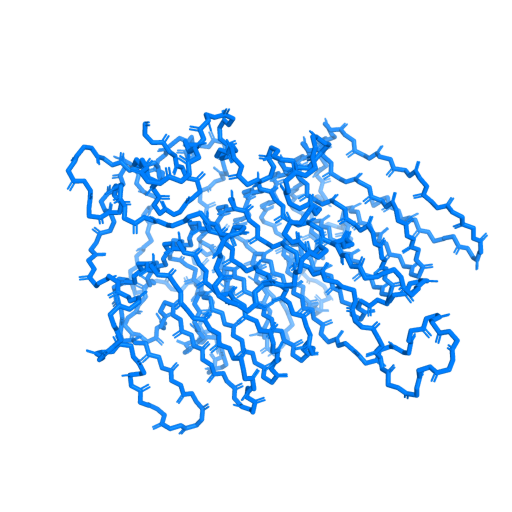557 5.805 5.217 1.00 73.56 342 SER A N 1
ATOM 2568 C CA . SER A 1 342 ? -24.794 4.478 5.769 1.00 73.56 342 SER A CA 1
ATOM 2569 C C . SER A 1 342 ? -23.506 3.929 6.398 1.00 73.56 342 SER A C 1
ATOM 2571 O O . SER A 1 342 ? -22.447 4.554 6.339 1.00 73.56 342 SER A O 1
ATOM 2573 N N . CYS A 1 343 ? -23.599 2.790 7.079 1.00 87.69 343 CYS A N 1
ATOM 2574 C CA . CYS A 1 343 ? -22.490 2.226 7.840 1.00 87.69 343 CYS A CA 1
ATOM 2575 C C . CYS A 1 343 ? -21.293 1.827 6.949 1.00 87.69 343 CYS A C 1
ATOM 2577 O O . CYS A 1 343 ? -21.325 0.783 6.301 1.00 87.69 343 CYS A O 1
ATOM 2579 N N . TRP A 1 344 ? -20.222 2.628 6.960 1.00 92.75 344 TRP A N 1
ATOM 2580 C CA . TRP A 1 344 ? -18.943 2.306 6.317 1.00 92.75 344 TRP A CA 1
ATOM 2581 C C . TRP A 1 344 ? -17.924 1.857 7.364 1.00 92.75 344 TRP A C 1
ATOM 2583 O O . TRP A 1 344 ? -17.612 2.606 8.291 1.00 92.75 344 TRP A O 1
ATOM 2593 N N . ASP A 1 345 ? -17.393 0.646 7.242 1.00 95.69 345 ASP A N 1
ATOM 2594 C CA . ASP A 1 345 ? -16.347 0.166 8.146 1.00 95.69 345 ASP A CA 1
ATOM 2595 C C . ASP A 1 345 ? -14.967 0.674 7.755 1.00 95.69 345 ASP A C 1
ATOM 2597 O O . ASP A 1 345 ? -14.640 0.777 6.571 1.00 95.69 345 ASP A O 1
ATOM 2601 N N . LEU A 1 346 ? -14.128 0.927 8.758 1.00 97.44 346 LEU A N 1
ATOM 2602 C CA . LEU A 1 346 ? -12.706 1.163 8.526 1.00 97.44 346 LEU A CA 1
ATOM 2603 C C . LEU A 1 346 ? -11.994 -0.134 8.126 1.00 97.44 346 LEU A C 1
ATOM 2605 O O . LEU A 1 346 ? -12.393 -1.234 8.514 1.00 97.44 346 LEU A O 1
ATOM 2609 N N . GLY A 1 347 ? -10.880 0.012 7.417 1.00 97.50 347 GLY A N 1
ATOM 2610 C CA . GLY A 1 347 ? -10.033 -1.089 6.979 1.00 97.50 347 GLY A CA 1
ATOM 2611 C C . GLY A 1 347 ? -10.636 -1.893 5.831 1.00 97.50 347 GLY A C 1
ATOM 2612 O O . GLY A 1 347 ? -11.657 -1.529 5.255 1.00 97.50 347 GLY A O 1
ATOM 2613 N N . ALA A 1 348 ? -9.979 -2.997 5.484 1.00 97.12 348 ALA A N 1
ATOM 2614 C CA . ALA A 1 348 ? -10.209 -3.754 4.251 1.00 97.12 348 ALA A CA 1
ATOM 2615 C C . ALA A 1 348 ? -11.483 -4.605 4.250 1.00 97.12 348 ALA A C 1
ATOM 2617 O O . ALA A 1 348 ? -11.881 -5.127 3.208 1.00 97.12 348 ALA A O 1
ATOM 2618 N N . TYR A 1 349 ? -12.130 -4.740 5.406 1.00 95.94 349 TYR A N 1
ATOM 2619 C CA . TYR A 1 349 ? -13.315 -5.564 5.601 1.00 95.94 349 TYR A CA 1
ATOM 2620 C C . TYR A 1 349 ? -14.552 -4.693 5.839 1.00 95.94 349 TYR A C 1
ATOM 2622 O O . TYR A 1 349 ? -14.467 -3.520 6.181 1.00 95.94 349 TYR A O 1
ATOM 2630 N N . GLN A 1 350 ? -15.709 -5.308 5.632 1.00 94.00 350 GLN A N 1
ATOM 2631 C CA . GLN A 1 350 ? -17.041 -4.748 5.831 1.00 94.00 350 GLN A CA 1
ATOM 2632 C C . GLN A 1 350 ? -17.871 -5.871 6.446 1.00 94.00 350 GLN A C 1
ATOM 2634 O O . GLN A 1 350 ? -17.865 -6.983 5.896 1.00 94.00 350 GLN A O 1
ATOM 2639 N N . HIS A 1 351 ? -18.477 -5.591 7.598 1.00 89.25 351 HIS A N 1
ATOM 2640 C CA . HIS A 1 351 ? -19.249 -6.562 8.374 1.00 89.25 351 HIS A CA 1
ATOM 2641 C C . HIS A 1 351 ? -20.618 -6.896 7.793 1.00 89.25 351 HIS A C 1
ATOM 2643 O O . HIS A 1 351 ? -21.149 -6.090 6.994 1.00 89.25 351 HIS A O 1
#

Sequence (351 aa):
MINVNALHGNSYLEFRGLNFDGRGLAGNAFACNNSHHLRYIGNTVFNVQGSGIGAVQCDYLTSDHNIVYHSGYSGTLANWTSGISYNQIKAFDCNDGLHNVISNNIVVGQYDNSPNHSDGNAFILDIDATPSGCAGTAAPYEPAALIVNNVAYGNGGRCAEALQVSFFWMMANNTCFKNNLDNVNANQANAASLDSNTASNGYFANNISVSWQASNPPYDQRNANVNIQYFANLAWGAPRFADPSGADFCAKSPQFIKADPTTVAPPYFDPSASGQYATAEPPFLLRNGLALQPGSPARCRGVDPTTLPGVPAQIAADMKNPSNVYFIYRNLNGNARPCMGSCWDLGAYQH

Radius of gyration: 18.28 Å; chains: 1; bounding box: 48×42×50 Å

Secondary structure (DSSP, 8-state):
-EEEE-SSS----EEES-EEE-TTT-S-SEEEES-B--EEES-EEEEESS-SEEEES-BS-EEES-EEEEES--SS------SEEEES---SS---SEEEEEES-EEES----STT-----SEEEE---SPPSSTT-SS-PPPEEEEES-EEES-SS-SEEEES-S-EEEEES-EEES-----SSHHHHT--SEEEES-EEEEEES-EEE-SSTTS-SEEEESS-EEEEEESEEEESS--EETTTTB-TTTT-TTEEES---BSSPPP--TT-TTGGGGPPPHHHHTTTTSBPTT-TTTT----GGG-TT--HHHHHHHHSTTTTHHHHB-TTSPBPPPSSS-PPSSS---

Foldseek 3Di:
DDEDDDVDDADLEEDEQAEEEQCLPAAECAEAELYENYEYEQYEYENELAEPYEYAQYKQYHAENYFFAHYNDHPPDFYAHEHHEHAQHEAAEDDAAAIAEAFLYEYALFWGRHPVRQHQENEEHHANQDDYNYPPDPGGPHHEYEQFLYEYELTCAAPYEYAHEAHHEEDFQAEAYAHLLNCVDPNSQQEANYEYANYEHYEYFLAEFEHLAQSHWPYEYHDDYYHYYAAQYETEHYAYAYPPVRDRPPVPDPRYDYDDQAFQADDDDDSPDGPCSNVIDGPVVCVRRRPGDVVGPQKQRGFQSLPDPPRDPRHSVNCVPPVNVQRRQAASVRHGNDPPPDIGGGHRDHD

pLDDT: mean 88.47, std 10.66, range [46.0, 98.56]